Protein AF-A0A0W0SKF1-F1 (afdb_monomer_lite)

Organism: NCBI:txid29422

Secondary structure (DSSP, 8-state):
-----EE-SEEEEEE-GGG-EEEE-TT-PBP---SS-EEEEEEEEEEEHHHHS---EEEEESS-TTHHHHHHHHHHH-SEEEEEE-SSSEEEEEEEETTEE-SSPEEEEGGGTHHHHTT--B-TTSBB-TTTS-HHHHHHHHHHHHHHTT---BPPTT-EEEESSEEES--TTSEEEEEEETTT--EEEEEESSS--SSSHHHHHHHHHHHHTTSEEEEEEEE-TT-HHHHHHHHHHHHHHHHHHT-S-EEEEE-TT--SEEEEETTTEEEEEEEEEEESSHHHHHHHHHHHHHTT--S-EEEEESSS-TTEEPHHHHHHHHHHHHHHHHHHHT-SS-TTHHHHHHHHHTT--PPPP----THHHHTT-

Structure (mmCIF, N/CA/C/O backbone):
data_AF-A0A0W0SKF1-F1
#
_entry.id   AF-A0A0W0SKF1-F1
#
loop_
_atom_site.group_PDB
_atom_site.id
_atom_site.type_symbol
_atom_site.label_atom_id
_atom_site.label_alt_id
_atom_site.label_comp_id
_atom_site.label_asym_id
_atom_site.label_entity_id
_atom_site.label_seq_id
_atom_site.pdbx_PDB_ins_code
_atom_site.Cartn_x
_atom_site.Cartn_y
_atom_site.Cartn_z
_atom_site.occupancy
_atom_site.B_iso_or_equiv
_atom_site.auth_seq_id
_atom_site.auth_comp_id
_atom_site.auth_asym_id
_atom_site.auth_atom_id
_atom_site.pdbx_PDB_model_num
ATOM 1 N N . MET A 1 1 ? -7.490 -23.221 22.997 1.00 33.44 1 MET A N 1
ATOM 2 C CA . MET A 1 1 ? -6.948 -21.882 22.686 1.00 33.44 1 MET A CA 1
ATOM 3 C C . MET A 1 1 ? -6.274 -21.999 21.335 1.00 33.44 1 MET A C 1
ATOM 5 O O . MET A 1 1 ? -5.453 -22.903 21.223 1.00 33.44 1 MET A O 1
ATOM 9 N N . PRO A 1 2 ? -6.648 -21.215 20.311 1.00 40.78 2 PRO A N 1
ATOM 10 C CA . PRO A 1 2 ? -5.910 -21.238 19.055 1.00 40.78 2 PRO A CA 1
ATOM 11 C C . PRO A 1 2 ? -4.475 -20.778 19.335 1.00 40.78 2 PRO A C 1
ATOM 13 O O . PRO A 1 2 ? -4.247 -19.752 19.976 1.00 40.78 2 PRO A O 1
ATOM 16 N N . THR A 1 3 ? -3.513 -21.610 18.954 1.00 44.41 3 THR A N 1
ATOM 17 C CA . THR A 1 3 ? -2.081 -21.367 19.120 1.00 44.41 3 THR A CA 1
ATOM 18 C C . THR A 1 3 ? -1.663 -20.223 18.205 1.00 44.41 3 THR A C 1
ATOM 20 O O . THR A 1 3 ? -1.798 -20.325 16.988 1.00 44.41 3 THR A O 1
ATOM 23 N N . ILE A 1 4 ? -1.154 -19.134 18.784 1.00 58.28 4 ILE A N 1
ATOM 24 C CA . ILE A 1 4 ? -0.474 -18.082 18.025 1.00 58.28 4 ILE A CA 1
ATOM 25 C C . ILE A 1 4 ? 0.749 -18.736 17.383 1.00 58.28 4 ILE A C 1
ATOM 27 O O . ILE A 1 4 ? 1.636 -19.210 18.092 1.00 58.28 4 ILE A O 1
ATOM 31 N N . GLN A 1 5 ? 0.781 -18.804 16.054 1.00 68.94 5 GLN A N 1
ATOM 32 C CA . GLN A 1 5 ? 1.976 -19.242 15.345 1.00 68.94 5 GLN A CA 1
ATOM 33 C C . GLN A 1 5 ? 3.039 -18.154 15.497 1.00 68.94 5 GLN A C 1
ATOM 35 O O . GLN A 1 5 ? 2.843 -17.015 15.060 1.00 68.94 5 GLN A O 1
ATOM 40 N N . GLU A 1 6 ? 4.147 -18.501 16.148 1.00 76.75 6 GLU A N 1
ATOM 41 C CA . GLU A 1 6 ? 5.323 -17.641 16.190 1.00 76.75 6 GLU A CA 1
ATOM 42 C C . GLU A 1 6 ? 5.926 -17.559 14.787 1.00 76.75 6 GLU A C 1
ATOM 44 O O . GLU A 1 6 ? 6.161 -18.570 14.121 1.00 76.75 6 GLU A O 1
ATOM 49 N N . LEU A 1 7 ? 6.136 -16.331 14.328 1.00 83.88 7 LEU A N 1
ATOM 50 C CA . LEU A 1 7 ? 6.762 -16.019 13.052 1.00 83.88 7 LEU A CA 1
ATOM 51 C C . LEU A 1 7 ? 8.144 -15.412 13.313 1.00 83.88 7 LEU A C 1
ATOM 53 O O . LEU A 1 7 ? 8.387 -14.862 14.394 1.00 83.88 7 LEU A O 1
ATOM 57 N N . PRO A 1 8 ? 9.076 -15.501 12.350 1.00 88.12 8 PRO A N 1
ATOM 58 C CA . PRO A 1 8 ? 10.388 -14.898 12.522 1.00 88.12 8 PRO A CA 1
ATOM 59 C C . PRO A 1 8 ? 10.2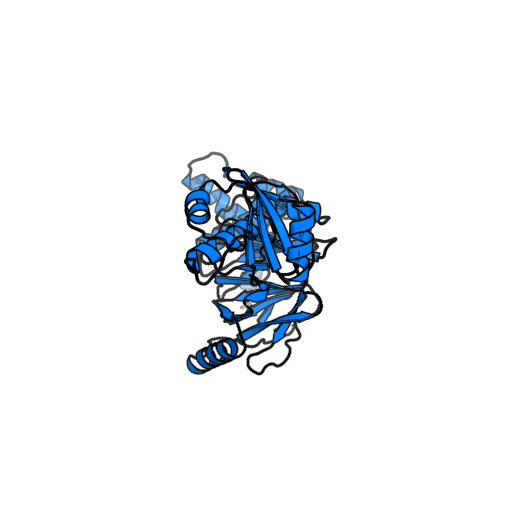73 -13.384 12.711 1.00 88.12 8 PRO A C 1
ATOM 61 O O . PRO A 1 8 ? 9.319 -12.738 12.273 1.00 88.12 8 PRO A O 1
ATOM 64 N N . SER A 1 9 ? 11.294 -12.806 13.333 1.00 89.69 9 SER A N 1
ATOM 65 C CA . SER A 1 9 ? 11.400 -11.360 13.524 1.00 89.69 9 SER A CA 1
ATOM 66 C C . SER A 1 9 ? 11.689 -10.592 12.220 1.00 89.69 9 SER A C 1
ATOM 68 O O . SER A 1 9 ? 11.454 -9.385 12.138 1.00 89.69 9 SER A O 1
ATOM 70 N N . LEU A 1 10 ? 12.164 -11.303 11.190 1.00 92.75 10 LEU A N 1
ATOM 71 C CA . LEU A 1 10 ? 12.438 -10.792 9.851 1.00 92.75 10 LEU A CA 1
ATOM 72 C C . LEU A 1 10 ? 11.787 -11.682 8.793 1.00 92.75 10 LEU A C 1
ATOM 74 O O . LEU A 1 10 ? 12.024 -12.891 8.766 1.00 92.75 10 LEU A O 1
ATOM 78 N N . ILE A 1 11 ? 11.035 -11.057 7.889 1.00 93.19 11 ILE A N 1
ATOM 79 C CA . ILE A 1 11 ? 10.497 -11.690 6.679 1.00 93.19 11 ILE A CA 1
ATOM 80 C C . ILE A 1 11 ? 11.143 -11.065 5.448 1.00 93.19 11 ILE A C 1
ATOM 82 O O . ILE A 1 11 ? 11.291 -9.847 5.371 1.00 93.19 11 ILE A O 1
ATOM 86 N N . VAL A 1 12 ? 11.487 -11.892 4.465 1.00 94.69 12 VAL A N 1
ATOM 87 C CA . VAL A 1 12 ? 11.918 -11.461 3.137 1.00 94.69 12 VAL A CA 1
ATOM 88 C C . VAL A 1 12 ? 10.835 -11.778 2.115 1.00 94.69 12 VAL A C 1
ATOM 90 O O . VAL A 1 12 ? 10.429 -12.929 1.977 1.00 94.69 12 VAL A O 1
ATOM 93 N N . LEU A 1 13 ? 10.407 -10.757 1.378 1.00 94.75 13 LEU A N 1
ATOM 94 C CA . LEU A 1 13 ? 9.472 -10.849 0.265 1.00 94.75 13 LEU A CA 1
ATOM 95 C C . LEU A 1 13 ? 10.238 -10.734 -1.054 1.00 94.75 13 LEU A C 1
ATOM 97 O O . LEU A 1 13 ? 10.977 -9.769 -1.262 1.00 94.75 13 LEU A O 1
ATOM 101 N N . SER A 1 14 ? 10.071 -11.711 -1.939 1.00 92.56 14 SER A N 1
ATOM 102 C CA . SER A 1 14 ? 10.718 -11.742 -3.260 1.00 92.56 14 SER A CA 1
ATOM 103 C C . SER A 1 14 ? 9.719 -12.106 -4.352 1.00 92.56 14 SER A C 1
ATOM 105 O O . SER A 1 14 ? 8.675 -12.697 -4.071 1.00 92.56 14 SER A O 1
ATOM 107 N N . GLY A 1 15 ? 10.017 -11.706 -5.586 1.00 88.00 15 GLY A N 1
ATOM 108 C CA . GLY A 1 15 ? 9.226 -12.091 -6.750 1.00 88.00 15 GLY A CA 1
ATOM 109 C C . GLY A 1 15 ? 9.338 -13.583 -7.041 1.00 88.00 15 GLY A C 1
ATOM 110 O O . GLY A 1 15 ? 10.392 -14.191 -6.863 1.00 88.00 15 GLY A O 1
ATOM 111 N N . ALA A 1 16 ? 8.237 -14.163 -7.497 1.00 83.88 16 ALA A N 1
ATOM 112 C CA . ALA A 1 16 ? 8.175 -15.503 -8.055 1.00 83.88 16 ALA A CA 1
ATOM 113 C C . ALA A 1 16 ? 7.464 -15.476 -9.413 1.00 83.88 16 ALA A C 1
ATOM 115 O O . ALA A 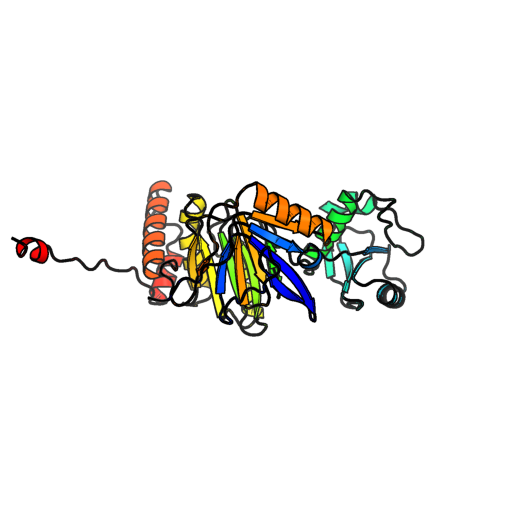1 16 ? 7.081 -14.417 -9.922 1.00 83.88 16 ALA A O 1
ATOM 116 N N . GLU A 1 17 ? 7.298 -16.653 -10.010 1.00 75.38 17 GLU A N 1
ATOM 117 C CA . GLU A 1 17 ? 6.563 -16.808 -11.262 1.00 75.38 17 GLU A CA 1
ATOM 118 C C . GLU A 1 17 ? 5.117 -16.288 -11.130 1.00 75.38 17 GLU A C 1
ATOM 120 O O . GLU A 1 17 ? 4.531 -16.246 -10.043 1.00 75.38 17 GLU A O 1
ATOM 125 N N . GLU A 1 18 ? 4.552 -15.826 -12.250 1.00 72.06 18 GLU A N 1
ATOM 126 C CA . GLU A 1 18 ? 3.158 -15.355 -12.345 1.00 72.06 18 GLU A CA 1
ATOM 127 C C . GLU A 1 18 ? 2.791 -14.190 -11.393 1.00 72.06 18 GLU A C 1
ATOM 129 O O . GLU A 1 18 ? 1.636 -14.009 -10.977 1.00 72.06 18 GLU A O 1
ATOM 134 N N . GLY A 1 19 ? 3.784 -13.376 -11.019 1.00 73.62 19 GLY A N 1
ATOM 135 C CA . GLY A 1 19 ? 3.588 -12.199 -10.169 1.00 73.62 19 GLY A CA 1
ATOM 136 C C . GLY A 1 19 ? 3.162 -12.540 -8.738 1.00 73.62 19 GLY A C 1
ATOM 137 O O . GLY A 1 19 ? 2.540 -11.713 -8.060 1.00 73.62 19 GLY A O 1
ATOM 138 N N . GLN A 1 20 ? 3.434 -13.769 -8.287 1.00 85.94 20 GLN A N 1
ATOM 139 C CA . GLN A 1 20 ? 3.318 -14.135 -6.880 1.00 85.94 20 GLN A CA 1
ATOM 140 C C . GLN A 1 20 ? 4.505 -13.592 -6.080 1.00 85.94 20 GLN A C 1
ATOM 142 O O . GLN A 1 20 ? 5.605 -13.399 -6.598 1.00 85.94 20 GLN A O 1
ATOM 147 N N . VAL A 1 21 ? 4.270 -13.350 -4.796 1.00 90.19 21 VAL A N 1
ATOM 148 C CA . VAL A 1 21 ? 5.292 -12.969 -3.825 1.00 90.19 21 VAL A CA 1
ATOM 149 C C . VAL A 1 21 ? 5.571 -14.160 -2.925 1.00 90.19 21 VAL A C 1
ATOM 151 O O . VAL A 1 21 ? 4.680 -14.648 -2.230 1.00 90.19 21 VAL A O 1
ATOM 154 N N . ILE A 1 22 ? 6.816 -14.611 -2.900 1.00 91.00 22 ILE A N 1
ATOM 155 C CA . ILE A 1 22 ? 7.277 -15.623 -1.949 1.00 91.00 22 ILE A CA 1
ATOM 156 C C . ILE A 1 22 ? 7.747 -14.949 -0.663 1.00 91.00 22 ILE A C 1
ATOM 158 O O . ILE A 1 22 ? 8.316 -13.858 -0.690 1.00 91.00 22 ILE A O 1
ATOM 162 N N . SER A 1 23 ? 7.480 -15.603 0.465 1.00 90.81 23 SER A N 1
ATOM 163 C CA . SER A 1 23 ? 7.790 -15.115 1.809 1.00 90.81 23 SER A CA 1
ATOM 164 C C . SER A 1 23 ? 8.713 -16.102 2.503 1.00 90.81 23 SER A C 1
ATOM 166 O O . SER A 1 23 ? 8.320 -17.247 2.735 1.00 90.81 23 SER A O 1
ATOM 168 N N . HIS A 1 24 ? 9.934 -15.677 2.816 1.00 91.19 24 HIS A N 1
ATOM 169 C CA . HIS A 1 24 ? 10.945 -16.501 3.475 1.00 91.19 24 HIS A CA 1
ATOM 170 C C . HIS A 1 24 ? 11.433 -15.855 4.775 1.00 91.19 24 HIS A C 1
ATOM 172 O O . HIS A 1 24 ? 11.341 -14.640 4.951 1.00 91.19 24 HIS A O 1
ATOM 178 N N . ASP A 1 25 ? 11.994 -16.658 5.673 1.00 88.38 25 ASP A N 1
ATOM 179 C CA . ASP A 1 25 ? 12.773 -16.145 6.799 1.00 88.38 25 ASP A CA 1
ATOM 180 C C . ASP A 1 25 ? 14.198 -15.726 6.375 1.00 88.38 25 ASP A C 1
ATOM 182 O O . ASP A 1 25 ? 14.586 -15.773 5.201 1.00 88.38 25 ASP A O 1
ATOM 186 N N . LYS A 1 26 ? 15.002 -15.313 7.360 1.00 83.06 26 LYS A N 1
ATOM 187 C CA . LYS A 1 26 ? 16.410 -14.924 7.177 1.00 83.06 26 LYS A CA 1
ATOM 188 C C . LYS A 1 26 ? 17.311 -16.048 6.637 1.00 83.06 26 LYS A C 1
ATOM 190 O O . LYS A 1 26 ? 18.328 -15.745 6.021 1.00 83.06 26 LYS A O 1
ATOM 195 N N . ASP A 1 27 ? 16.940 -17.310 6.855 1.00 84.56 27 ASP A N 1
ATOM 196 C CA . ASP A 1 27 ? 17.677 -18.508 6.437 1.00 84.56 27 ASP A 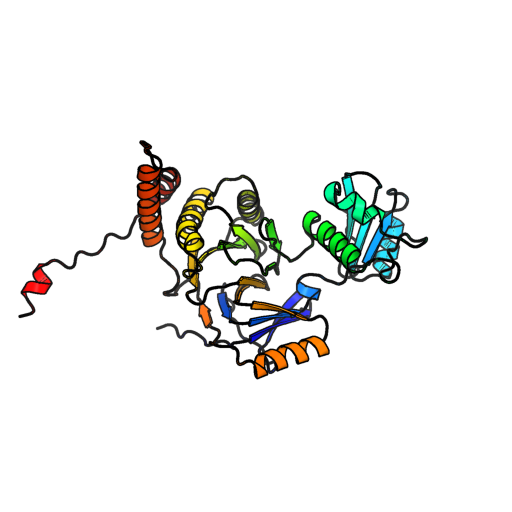CA 1
ATOM 197 C C . ASP A 1 27 ? 17.124 -19.069 5.111 1.00 84.56 27 ASP A C 1
ATOM 199 O O . ASP A 1 27 ? 17.450 -20.187 4.708 1.00 84.56 27 ASP A O 1
ATOM 203 N N . ASN A 1 28 ? 16.288 -18.282 4.420 1.00 85.19 28 ASN A N 1
ATOM 204 C CA . ASN A 1 28 ? 15.618 -18.628 3.171 1.00 85.19 28 ASN A CA 1
ATOM 205 C C . ASN A 1 28 ? 14.643 -19.815 3.291 1.00 85.19 28 ASN A C 1
ATOM 207 O O . ASN A 1 28 ? 14.347 -20.478 2.295 1.00 85.19 28 ASN A O 1
ATOM 211 N N . LYS A 1 29 ? 14.125 -20.089 4.495 1.00 88.19 29 LYS A N 1
ATOM 212 C CA . LYS A 1 29 ? 13.080 -21.096 4.697 1.00 88.19 29 LYS A CA 1
ATOM 213 C C . LYS A 1 29 ? 11.715 -20.500 4.348 1.00 88.19 29 LYS A C 1
ATOM 215 O O . LYS A 1 29 ? 11.401 -19.407 4.828 1.00 88.19 29 LYS A O 1
ATOM 220 N N . PRO A 1 30 ? 10.885 -21.198 3.554 1.00 86.00 30 PRO A N 1
ATOM 221 C CA . PRO A 1 30 ? 9.541 -20.741 3.240 1.00 86.00 30 PRO A CA 1
ATOM 222 C C . PRO A 1 30 ? 8.670 -20.565 4.479 1.00 86.00 30 PRO A C 1
ATOM 224 O O . PRO A 1 30 ? 8.597 -21.446 5.337 1.00 86.00 30 PRO A O 1
ATOM 227 N N . LEU A 1 31 ? 7.966 -19.439 4.544 1.00 80.31 31 LEU A N 1
ATOM 228 C CA . LEU A 1 31 ? 6.987 -19.175 5.584 1.00 80.31 31 LEU A CA 1
ATOM 229 C C . LEU A 1 31 ? 5.614 -19.645 5.122 1.00 80.31 31 LEU A C 1
ATOM 231 O O . LEU A 1 31 ? 5.055 -19.145 4.149 1.00 80.31 31 LEU A O 1
ATOM 235 N N . SER A 1 32 ? 5.055 -20.605 5.856 1.00 66.88 32 SER A N 1
ATOM 236 C CA . SER A 1 32 ? 3.663 -21.014 5.683 1.00 66.88 32 SER A CA 1
ATOM 237 C C . SER A 1 32 ? 2.767 -20.024 6.417 1.00 66.88 32 SER A C 1
ATOM 239 O O . SER A 1 32 ? 2.505 -20.185 7.607 1.00 66.88 32 SER A O 1
ATOM 241 N N . VAL A 1 33 ? 2.327 -18.982 5.712 1.00 64.31 33 VAL A N 1
ATOM 242 C CA . VAL A 1 33 ? 1.211 -18.146 6.162 1.00 64.31 33 VAL A CA 1
ATOM 243 C C . VAL A 1 33 ? -0.067 -18.846 5.705 1.00 64.31 33 VAL A C 1
ATOM 245 O O . VAL A 1 33 ? -0.213 -19.162 4.525 1.00 64.31 33 VAL A O 1
ATOM 248 N N . THR A 1 34 ? -0.951 -19.186 6.640 1.00 55.28 34 THR A N 1
ATOM 249 C CA . THR A 1 34 ? -2.150 -19.989 6.353 1.00 55.28 34 THR A CA 1
ATOM 250 C C . THR A 1 34 ? -3.040 -19.353 5.280 1.00 55.28 34 THR A C 1
ATOM 252 O O . THR A 1 34 ? -3.141 -18.136 5.185 1.00 55.28 34 THR A O 1
ATOM 255 N N . GLN A 1 35 ? -3.727 -20.191 4.499 1.00 54.62 35 GLN A N 1
ATOM 256 C CA . GLN A 1 35 ? -4.463 -19.815 3.279 1.00 54.62 35 GLN A CA 1
ATOM 257 C C . GLN A 1 35 ? -5.727 -18.951 3.492 1.00 54.62 35 GLN A C 1
ATOM 259 O O . GLN A 1 35 ? -6.310 -18.474 2.520 1.00 54.62 35 GLN A O 1
ATOM 264 N N . ALA A 1 36 ? -6.173 -18.725 4.731 1.00 58.81 36 ALA A N 1
ATOM 265 C CA . ALA A 1 36 ? -7.240 -17.764 5.014 1.00 58.81 36 ALA A CA 1
ATOM 266 C C . ALA A 1 36 ? -6.676 -16.336 5.064 1.00 58.81 36 ALA A C 1
ATOM 268 O O . ALA A 1 36 ? -5.484 -16.155 5.296 1.00 58.81 36 ALA A O 1
ATOM 269 N N . ALA A 1 37 ? -7.525 -15.320 4.874 1.00 65.19 37 ALA A N 1
ATOM 270 C CA . ALA A 1 37 ? -7.124 -13.924 5.030 1.00 65.19 37 ALA A CA 1
ATOM 271 C C . ALA A 1 37 ? -6.428 -13.718 6.383 1.00 65.19 37 ALA A C 1
ATOM 273 O O . ALA A 1 37 ? -7.062 -13.766 7.436 1.00 65.19 37 ALA A O 1
ATOM 274 N N . THR A 1 38 ? -5.112 -13.545 6.338 1.00 79.56 38 THR A N 1
ATOM 275 C CA . THR A 1 38 ? -4.265 -13.573 7.523 1.00 79.56 38 THR A CA 1
ATOM 276 C C . THR A 1 38 ? -3.613 -12.216 7.677 1.00 79.56 38 THR A C 1
ATOM 278 O O . THR A 1 38 ? -3.015 -11.698 6.730 1.00 79.56 38 THR A O 1
ATOM 281 N N . VAL A 1 39 ? -3.702 -11.652 8.880 1.00 88.88 39 VAL A N 1
ATOM 282 C CA . VAL A 1 39 ? -2.924 -10.470 9.235 1.00 88.88 39 VAL A CA 1
ATOM 283 C C . VAL A 1 39 ? -1.738 -10.924 10.071 1.00 88.88 39 VAL A C 1
ATOM 285 O O . VAL A 1 39 ? -1.880 -11.696 11.010 1.00 88.88 39 VAL A O 1
ATOM 288 N N . VAL A 1 40 ? -0.549 -10.473 9.720 1.00 89.50 40 VAL A N 1
ATOM 289 C CA . VAL A 1 40 ? 0.709 -10.813 10.372 1.00 89.50 40 VAL A CA 1
ATOM 290 C C . VAL A 1 40 ? 1.329 -9.533 10.897 1.00 89.50 40 VAL A C 1
ATOM 292 O O . VAL A 1 40 ? 1.293 -8.506 10.226 1.00 89.50 40 VAL A O 1
ATOM 295 N N . PHE A 1 41 ? 1.935 -9.603 12.076 1.00 90.94 41 PHE A N 1
ATOM 296 C CA . PHE A 1 41 ? 2.890 -8.604 12.527 1.00 90.94 41 PHE A CA 1
ATOM 297 C C . PHE A 1 41 ? 4.293 -9.202 12.522 1.00 90.94 41 PHE A C 1
ATOM 299 O O . PHE A 1 41 ? 4.487 -10.293 13.059 1.00 90.94 41 PHE A O 1
ATOM 306 N N . VAL A 1 42 ? 5.265 -8.478 11.968 1.00 92.44 42 VAL A N 1
ATOM 307 C CA . VAL A 1 42 ? 6.696 -8.772 12.122 1.00 92.44 42 VAL A CA 1
ATOM 308 C C . VAL A 1 42 ? 7.484 -7.487 12.354 1.00 92.44 42 VAL A C 1
ATOM 310 O O . VAL A 1 42 ? 7.159 -6.474 11.748 1.00 92.44 42 VAL A O 1
ATOM 313 N N . PRO A 1 43 ? 8.544 -7.485 13.170 1.00 92.56 43 PRO A N 1
ATOM 314 C CA . PRO A 1 43 ? 9.362 -6.289 13.353 1.00 92.56 43 PRO A CA 1
ATOM 315 C C . PRO A 1 43 ? 9.926 -5.728 12.037 1.00 92.56 43 PRO A C 1
ATOM 317 O O . PRO A 1 43 ? 9.788 -4.534 11.759 1.00 92.56 43 PRO A O 1
ATOM 320 N N . VAL A 1 44 ? 10.523 -6.584 11.198 1.00 94.31 44 VAL A N 1
ATOM 321 C CA . VAL A 1 44 ? 11.181 -6.166 9.953 1.00 94.31 44 VAL A CA 1
ATOM 322 C C . VAL A 1 44 ? 10.661 -6.961 8.763 1.00 94.31 44 VAL A C 1
ATOM 324 O O . VAL A 1 44 ? 10.616 -8.191 8.783 1.00 94.31 44 VAL A O 1
ATOM 327 N N . VAL A 1 45 ? 10.348 -6.252 7.682 1.00 94.88 45 VAL A N 1
ATOM 328 C CA . VAL A 1 45 ? 10.125 -6.852 6.367 1.00 94.88 45 VAL A CA 1
ATOM 329 C C . VAL A 1 45 ? 11.122 -6.292 5.356 1.00 94.88 45 VAL A C 1
ATOM 331 O O . VAL A 1 45 ? 11.263 -5.080 5.190 1.00 94.88 45 VAL A O 1
ATOM 334 N N . LEU A 1 46 ? 11.841 -7.182 4.681 1.00 95.69 46 LEU A N 1
ATOM 335 C CA . LEU A 1 46 ? 12.673 -6.848 3.534 1.00 95.69 46 LEU A CA 1
ATOM 336 C C . LEU A 1 46 ? 11.881 -7.152 2.269 1.00 95.69 46 LEU A C 1
ATOM 338 O O . LEU A 1 46 ? 11.362 -8.254 2.122 1.00 95.69 46 LEU A O 1
ATOM 342 N N . VAL A 1 47 ? 11.793 -6.200 1.351 1.00 95.12 47 VAL A N 1
ATOM 343 C CA . VAL A 1 47 ? 11.001 -6.340 0.127 1.00 95.12 47 VAL A CA 1
ATOM 344 C C . VAL A 1 47 ? 11.893 -6.138 -1.082 1.00 95.12 47 VAL A C 1
ATOM 346 O O . VAL A 1 47 ? 12.597 -5.133 -1.194 1.00 95.12 47 VAL A O 1
ATOM 349 N N . GLU A 1 48 ? 11.859 -7.084 -2.009 1.00 93.69 48 GLU A N 1
ATOM 350 C CA . GLU A 1 48 ? 12.549 -6.926 -3.279 1.00 93.69 48 GLU A CA 1
ATOM 351 C C . GLU A 1 48 ? 11.972 -5.728 -4.040 1.00 93.69 48 GLU A C 1
ATOM 353 O O . GLU A 1 48 ? 10.758 -5.599 -4.216 1.00 93.69 48 GLU A O 1
ATOM 358 N N . ARG A 1 49 ? 12.841 -4.812 -4.474 1.00 88.69 49 ARG A N 1
ATOM 359 C CA . ARG A 1 49 ? 12.434 -3.506 -4.999 1.00 88.69 49 ARG A CA 1
ATOM 360 C C . ARG A 1 49 ? 11.509 -3.630 -6.205 1.00 88.69 49 ARG A C 1
ATOM 362 O O . ARG A 1 49 ? 10.575 -2.835 -6.303 1.00 88.69 49 ARG A O 1
ATOM 369 N N . CYS A 1 50 ? 11.726 -4.635 -7.054 1.00 85.44 50 CYS A N 1
ATOM 370 C CA . CYS A 1 50 ? 10.926 -4.888 -8.249 1.00 85.44 50 CYS A CA 1
ATOM 371 C C . CYS A 1 50 ? 9.443 -5.173 -7.939 1.00 85.44 50 CYS A C 1
ATOM 373 O O . CYS A 1 50 ? 8.589 -4.864 -8.764 1.00 85.44 50 CYS A O 1
ATOM 375 N N . LEU A 1 51 ? 9.112 -5.666 -6.737 1.00 88.31 51 LEU A N 1
ATOM 376 C CA . LEU A 1 51 ? 7.726 -5.903 -6.312 1.00 88.31 51 LEU A CA 1
ATOM 377 C C . LEU A 1 51 ? 6.938 -4.603 -6.122 1.00 88.31 51 LEU A C 1
ATOM 379 O O . LEU A 1 51 ? 5.734 -4.549 -6.379 1.00 88.31 51 LEU A O 1
ATOM 383 N N . VAL A 1 52 ? 7.617 -3.551 -5.662 1.00 84.75 52 VAL A N 1
ATOM 384 C CA . VAL A 1 52 ? 7.025 -2.221 -5.459 1.00 84.75 52 VAL A CA 1
ATOM 385 C C . VAL A 1 52 ? 7.137 -1.403 -6.739 1.00 84.75 52 VAL A C 1
ATOM 387 O O . VAL A 1 52 ? 6.161 -0.843 -7.251 1.00 84.75 52 VAL A O 1
ATOM 390 N N . THR A 1 53 ? 8.355 -1.373 -7.272 1.00 79.25 53 THR A N 1
ATOM 391 C CA . THR A 1 53 ? 8.744 -0.579 -8.422 1.00 79.25 53 THR A CA 1
ATOM 392 C C . THR A 1 53 ? 9.648 -1.417 -9.313 1.00 79.25 53 THR A C 1
ATOM 394 O O . THR A 1 53 ? 10.852 -1.447 -9.057 1.00 79.25 53 THR A O 1
ATOM 397 N N . PRO A 1 54 ? 9.093 -2.078 -10.349 1.00 79.50 54 PRO A N 1
ATOM 398 C CA . PRO A 1 54 ? 9.895 -2.649 -11.418 1.00 79.50 54 PRO A CA 1
ATOM 399 C C . PRO A 1 54 ? 10.816 -1.583 -12.007 1.00 79.50 54 PRO A C 1
ATOM 401 O O . PRO A 1 54 ? 10.491 -0.389 -11.989 1.00 79.50 54 PRO A O 1
ATOM 404 N N . ASP A 1 55 ? 11.955 -2.010 -12.536 1.00 83.00 55 ASP A N 1
ATOM 405 C CA . ASP A 1 55 ? 12.847 -1.111 -13.252 1.00 83.00 55 ASP A CA 1
ATOM 406 C C . ASP A 1 55 ? 12.207 -0.778 -14.598 1.00 83.00 55 ASP A C 1
ATOM 408 O O . ASP A 1 55 ? 12.086 -1.623 -15.482 1.00 83.00 55 ASP A O 1
ATOM 412 N N . TYR A 1 56 ? 11.725 0.456 -14.700 1.00 90.12 56 TYR A N 1
ATOM 413 C CA . TYR A 1 56 ? 11.073 0.984 -15.885 1.00 90.12 56 TYR A CA 1
ATOM 414 C C . TYR A 1 56 ? 12.043 1.854 -16.672 1.00 90.12 56 TYR A C 1
ATOM 416 O O . TYR A 1 56 ? 12.747 2.691 -16.105 1.00 90.12 56 TYR A O 1
ATOM 424 N N . VAL A 1 57 ? 12.009 1.715 -17.991 1.00 94.38 57 VAL A N 1
ATOM 425 C CA . VAL A 1 57 ? 12.623 2.671 -18.914 1.00 94.38 57 VAL A CA 1
ATOM 426 C C . VAL A 1 57 ? 11.600 3.748 -19.272 1.00 94.38 57 VAL A C 1
ATOM 428 O O . VAL A 1 57 ? 10.411 3.463 -19.391 1.00 94.38 57 VAL A O 1
ATOM 431 N N . LEU A 1 58 ? 12.033 4.998 -19.439 1.00 96.00 58 LEU A N 1
ATOM 432 C CA . LEU A 1 58 ? 11.163 6.089 -19.876 1.00 96.00 58 LEU A CA 1
ATOM 433 C C . LEU A 1 58 ? 11.440 6.431 -21.341 1.00 96.00 58 LEU A C 1
ATOM 435 O O . LEU A 1 58 ? 12.580 6.702 -21.711 1.00 96.00 58 LEU A O 1
ATOM 439 N N . TYR A 1 59 ? 10.384 6.478 -22.145 1.00 97.12 59 TYR A N 1
ATOM 440 C CA . TYR A 1 59 ? 10.382 7.036 -23.492 1.00 97.12 59 TYR A CA 1
ATOM 441 C C . TYR A 1 59 ? 9.524 8.295 -23.515 1.00 97.12 59 TYR A C 1
ATOM 443 O O . TYR A 1 59 ? 8.483 8.368 -22.860 1.00 97.12 59 TYR A O 1
ATOM 451 N N . MET A 1 60 ? 9.956 9.296 -24.274 1.00 95.88 60 MET A N 1
ATOM 452 C CA . MET A 1 60 ? 9.283 10.584 -24.380 1.00 95.88 60 MET A CA 1
ATOM 453 C C . MET A 1 60 ? 9.126 10.991 -25.840 1.00 95.88 60 MET A C 1
ATOM 455 O O . MET A 1 60 ? 10.114 11.253 -26.522 1.00 95.88 60 MET A O 1
ATOM 459 N N . PHE A 1 61 ? 7.883 11.153 -26.286 1.00 95.31 61 PHE A N 1
ATOM 460 C CA . PHE A 1 61 ? 7.552 11.615 -27.633 1.00 95.31 61 PHE A CA 1
ATOM 461 C C . PHE A 1 61 ? 6.734 12.902 -27.582 1.00 95.31 61 PHE A C 1
ATOM 463 O O . PHE A 1 61 ? 5.870 13.072 -26.723 1.00 95.31 61 PHE A O 1
ATOM 470 N N . ASP A 1 62 ? 6.979 13.818 -28.516 1.00 92.31 62 ASP A N 1
ATOM 471 C CA . ASP A 1 62 ? 6.279 15.109 -28.525 1.00 92.31 62 ASP A CA 1
ATOM 472 C C . ASP A 1 62 ? 4.837 14.994 -29.030 1.00 92.31 62 ASP A C 1
ATOM 474 O O . ASP A 1 62 ? 3.982 15.789 -28.644 1.00 92.31 62 ASP A O 1
ATOM 478 N N . ASN A 1 63 ? 4.559 13.991 -29.864 1.00 91.94 63 ASN A N 1
ATOM 479 C CA . ASN A 1 63 ? 3.251 13.711 -30.444 1.00 91.94 63 ASN A CA 1
ATOM 480 C C . ASN A 1 63 ? 3.011 12.190 -30.553 1.00 91.94 63 ASN A C 1
ATOM 482 O O . ASN A 1 63 ? 3.902 11.378 -30.293 1.00 91.94 63 ASN A O 1
ATOM 486 N N . ASN A 1 64 ? 1.791 11.803 -30.926 1.00 90.25 64 ASN A N 1
ATOM 487 C CA . ASN A 1 64 ? 1.366 10.406 -31.051 1.00 90.25 64 ASN A CA 1
ATOM 488 C C . ASN A 1 64 ? 1.606 9.805 -32.452 1.00 90.25 64 ASN A C 1
ATOM 490 O O . ASN A 1 64 ? 1.034 8.763 -32.776 1.00 90.25 64 ASN A O 1
ATOM 494 N N . GLU A 1 65 ? 2.442 10.434 -33.279 1.00 92.50 65 GLU A N 1
ATOM 495 C CA . GLU A 1 65 ? 2.746 9.950 -34.623 1.00 92.50 65 GLU A CA 1
ATOM 496 C C . GLU A 1 65 ? 3.451 8.589 -34.558 1.00 92.50 65 GLU A C 1
ATOM 498 O O . GLU A 1 65 ? 4.418 8.405 -33.805 1.00 92.50 65 GLU A O 1
ATOM 503 N N . ASN A 1 66 ? 2.936 7.627 -35.330 1.00 92.12 66 ASN A N 1
ATOM 504 C CA . ASN A 1 66 ? 3.404 6.238 -35.399 1.00 92.12 66 ASN A CA 1
ATOM 505 C C . ASN A 1 66 ? 3.504 5.545 -34.029 1.00 92.12 66 ASN A C 1
ATOM 507 O O . ASN A 1 66 ? 4.305 4.632 -33.838 1.00 92.12 66 ASN A O 1
ATOM 511 N N . ILE A 1 67 ? 2.675 5.948 -33.054 1.00 93.25 67 ILE A N 1
ATOM 512 C CA . ILE A 1 67 ? 2.760 5.417 -31.686 1.00 93.25 67 ILE A CA 1
ATOM 513 C C . ILE A 1 67 ? 2.574 3.898 -31.626 1.00 93.25 67 ILE A C 1
ATOM 515 O O . ILE A 1 67 ? 3.218 3.240 -30.821 1.00 93.25 67 ILE A O 1
ATOM 519 N N . LYS A 1 68 ? 1.746 3.320 -32.505 1.00 92.38 68 LYS A N 1
ATOM 520 C CA . LYS A 1 68 ? 1.552 1.863 -32.570 1.00 92.38 68 LYS A CA 1
ATOM 521 C C . LYS A 1 68 ? 2.834 1.128 -32.964 1.00 92.38 68 LYS A C 1
ATOM 523 O O . LYS A 1 68 ? 3.141 0.102 -32.371 1.00 92.38 68 LYS A O 1
ATOM 528 N N . GLU A 1 69 ? 3.571 1.661 -33.934 1.00 94.00 69 GLU A N 1
ATOM 529 C CA . GLU A 1 69 ? 4.842 1.090 -34.394 1.00 94.00 69 GLU A CA 1
ATOM 530 C C . GLU A 1 69 ? 5.911 1.244 -33.309 1.00 94.00 69 GLU A C 1
ATOM 532 O O . GLU A 1 69 ? 6.526 0.257 -32.918 1.00 94.00 69 GLU A O 1
ATOM 537 N N . LYS A 1 70 ? 6.023 2.443 -32.722 1.00 94.69 70 LYS A N 1
ATOM 538 C CA . LYS A 1 70 ? 6.933 2.722 -31.599 1.00 94.69 70 LYS A CA 1
ATOM 539 C C . LYS A 1 70 ? 6.677 1.805 -30.403 1.00 94.69 70 LYS A C 1
ATOM 541 O O . LYS A 1 70 ? 7.618 1.271 -29.831 1.00 94.69 70 LYS A O 1
ATOM 546 N N . LEU A 1 71 ? 5.414 1.590 -30.024 1.00 94.19 71 LEU A N 1
ATOM 547 C CA . LEU A 1 71 ? 5.061 0.668 -28.939 1.00 94.19 71 LEU A CA 1
ATOM 548 C C . LEU A 1 71 ? 5.475 -0.769 -29.266 1.00 94.19 71 LEU A C 1
ATOM 550 O O . LEU A 1 71 ? 6.073 -1.418 -28.415 1.00 94.19 71 LEU A O 1
ATOM 554 N N . ALA A 1 72 ? 5.218 -1.238 -30.490 1.00 93.62 72 ALA A N 1
ATOM 555 C CA . ALA A 1 72 ? 5.602 -2.581 -30.922 1.00 93.62 72 ALA A CA 1
ATOM 556 C C . ALA A 1 72 ? 7.129 -2.779 -30.990 1.00 93.62 72 ALA A C 1
ATOM 558 O O . ALA A 1 72 ? 7.613 -3.898 -30.830 1.00 93.62 72 ALA A O 1
ATOM 559 N N . GLU A 1 73 ? 7.900 -1.723 -31.252 1.00 94.56 73 GLU A N 1
ATOM 560 C CA . GLU A 1 73 ? 9.364 -1.756 -31.176 1.00 94.56 73 GLU A CA 1
ATOM 561 C C . GLU A 1 73 ? 9.855 -1.801 -29.728 1.00 94.56 73 GLU A C 1
ATOM 563 O O . GLU A 1 73 ? 10.651 -2.674 -29.387 1.00 94.56 73 GLU A O 1
ATOM 568 N N . ILE A 1 74 ? 9.331 -0.924 -28.867 1.00 95.56 74 ILE A N 1
ATOM 569 C CA . ILE A 1 74 ? 9.696 -0.867 -27.444 1.00 95.56 74 ILE A CA 1
ATOM 570 C C . ILE A 1 74 ? 9.350 -2.186 -26.740 1.00 95.56 74 ILE A C 1
ATOM 572 O O . ILE A 1 74 ? 10.155 -2.691 -25.962 1.00 95.56 74 ILE A O 1
ATOM 576 N N . GLU A 1 75 ? 8.198 -2.782 -27.051 1.00 94.44 75 GLU A N 1
ATOM 577 C CA . GLU A 1 75 ? 7.757 -4.080 -26.522 1.00 94.44 75 GLU A CA 1
ATOM 578 C C . GLU A 1 75 ? 8.755 -5.214 -26.814 1.00 94.44 75 GLU A C 1
ATOM 580 O O . GLU A 1 75 ? 8.927 -6.114 -25.995 1.00 94.44 75 GLU A O 1
ATOM 585 N N . LYS A 1 76 ? 9.463 -5.163 -27.951 1.00 93.44 76 LYS A N 1
ATOM 586 C CA . LYS A 1 76 ? 10.473 -6.174 -28.315 1.00 93.44 76 LYS A CA 1
ATOM 587 C C . LYS A 1 76 ? 11.777 -6.024 -27.535 1.00 93.44 76 LYS A C 1
ATOM 589 O O . LYS A 1 76 ? 12.515 -7.000 -27.414 1.00 93.44 76 LYS A O 1
ATOM 594 N N . SER A 1 77 ? 12.093 -4.817 -27.068 1.00 93.00 77 SER A N 1
ATOM 595 C CA . SER A 1 77 ? 13.371 -4.509 -26.418 1.00 93.00 77 SER A CA 1
ATOM 596 C C . SER A 1 77 ? 13.281 -4.367 -24.903 1.00 93.00 77 SER A C 1
ATOM 598 O O . SER A 1 77 ? 14.290 -4.554 -24.228 1.00 93.00 77 SER A O 1
ATOM 600 N N . GLU A 1 78 ? 12.110 -4.033 -24.361 1.00 94.25 78 GLU A N 1
ATOM 601 C CA . GLU A 1 78 ? 11.951 -3.657 -22.958 1.00 94.25 78 GLU A CA 1
ATOM 602 C C . GLU A 1 78 ? 10.982 -4.574 -22.215 1.00 94.25 78 GLU A C 1
ATOM 604 O O . GLU A 1 78 ? 9.876 -4.853 -22.672 1.00 94.25 78 GLU A O 1
ATOM 609 N N . GLN A 1 79 ? 11.373 -4.988 -21.007 1.00 90.75 79 GLN A N 1
ATOM 610 C CA . GLN A 1 79 ? 10.466 -5.708 -20.111 1.00 90.75 79 GLN A CA 1
ATOM 611 C C . GLN A 1 79 ? 9.433 -4.771 -19.488 1.00 90.75 79 GLN A C 1
ATOM 613 O O . GLN A 1 79 ? 8.259 -5.124 -19.423 1.00 90.75 79 GLN A O 1
ATOM 618 N N . ASN A 1 80 ? 9.854 -3.581 -19.047 1.00 92.12 80 ASN A N 1
ATOM 619 C CA . ASN A 1 80 ? 8.962 -2.573 -18.483 1.00 92.12 80 ASN A CA 1
ATOM 620 C C . ASN A 1 80 ? 9.334 -1.178 -19.001 1.00 92.12 80 ASN A C 1
ATOM 622 O O . ASN A 1 80 ? 10.473 -0.734 -18.838 1.00 92.12 80 ASN A O 1
ATOM 626 N N . ALA A 1 81 ? 8.378 -0.467 -19.597 1.00 94.75 81 ALA A N 1
ATOM 627 C CA . ALA A 1 81 ? 8.589 0.885 -20.108 1.00 94.75 81 ALA A CA 1
ATOM 628 C C . ALA A 1 81 ? 7.378 1.796 -19.873 1.00 94.75 81 ALA A C 1
ATOM 630 O O . ALA A 1 81 ? 6.230 1.366 -19.934 1.00 94.75 81 ALA A O 1
ATOM 631 N N . VAL A 1 82 ? 7.648 3.072 -19.599 1.00 95.19 82 VAL A N 1
ATOM 632 C CA . VAL A 1 82 ? 6.662 4.154 -19.575 1.00 95.19 82 VAL A CA 1
ATOM 633 C C . VAL A 1 82 ? 6.885 4.981 -20.828 1.00 95.19 82 VAL A C 1
ATOM 635 O O . VAL A 1 82 ? 7.995 5.452 -21.064 1.00 95.19 82 VAL A O 1
ATOM 638 N N . ILE A 1 83 ? 5.844 5.180 -21.626 1.00 96.56 83 ILE A N 1
ATOM 639 C CA . ILE A 1 83 ? 5.907 5.978 -22.845 1.00 96.56 83 ILE A CA 1
ATOM 640 C C . ILE A 1 83 ? 5.038 7.210 -22.639 1.00 96.56 83 ILE A C 1
ATOM 642 O O . ILE A 1 83 ? 3.811 7.131 -22.664 1.00 96.56 83 ILE A O 1
ATOM 646 N N . LEU A 1 84 ? 5.681 8.353 -22.420 1.00 95.69 84 LEU A N 1
ATOM 647 C CA . LEU A 1 84 ? 5.029 9.641 -22.223 1.00 95.69 84 LEU A CA 1
ATOM 648 C C . LEU A 1 84 ? 4.918 10.379 -23.559 1.00 95.69 84 LEU A C 1
ATOM 650 O O . LEU A 1 84 ? 5.925 10.671 -24.203 1.00 95.69 84 LEU A O 1
ATOM 654 N N . VAL A 1 85 ? 3.697 10.725 -23.951 1.00 95.38 85 VAL A N 1
ATOM 655 C CA . VAL A 1 85 ? 3.390 11.373 -25.226 1.00 95.38 85 VAL A CA 1
ATOM 656 C C . VAL A 1 85 ? 2.745 12.736 -25.001 1.00 95.38 85 VAL A C 1
ATOM 658 O O . VAL A 1 85 ? 1.763 12.862 -24.265 1.00 95.38 85 VAL A O 1
ATOM 661 N N . GLY A 1 86 ? 3.274 13.751 -25.680 1.00 92.56 86 GLY A N 1
ATOM 662 C CA . GLY A 1 86 ? 2.786 15.126 -25.633 1.00 92.56 86 GLY A CA 1
ATOM 663 C C . GLY A 1 86 ? 3.737 16.069 -24.902 1.00 92.56 86 GLY A C 1
ATOM 664 O O . GLY A 1 86 ? 4.573 15.658 -24.097 1.00 92.56 86 GLY A O 1
ATOM 665 N N . THR A 1 87 ? 3.585 17.367 -25.163 1.00 86.81 87 THR A N 1
ATOM 666 C CA . THR A 1 87 ? 4.393 18.439 -24.553 1.00 86.81 87 THR A CA 1
ATOM 667 C C . THR A 1 87 ? 3.613 19.283 -23.539 1.00 86.81 87 THR A C 1
ATOM 669 O O . THR A 1 87 ? 4.218 19.988 -22.729 1.00 86.81 87 THR A O 1
ATOM 672 N N . GLY A 1 88 ? 2.280 19.172 -23.531 1.00 84.88 88 GLY A N 1
ATOM 673 C CA . GLY A 1 88 ? 1.373 19.948 -22.686 1.00 84.88 88 GLY A CA 1
ATOM 674 C C . GLY A 1 88 ? 1.344 19.536 -21.210 1.00 84.88 88 GLY A C 1
ATOM 675 O O . GLY A 1 88 ? 2.079 18.649 -20.770 1.00 84.88 88 GLY A O 1
ATOM 676 N N . LYS A 1 89 ? 0.474 20.216 -20.445 1.00 85.06 89 LYS A N 1
ATOM 677 C CA . LYS A 1 89 ? 0.192 19.928 -19.025 1.00 85.06 89 LYS A CA 1
ATOM 678 C C . LYS A 1 89 ? -0.512 18.591 -18.829 1.00 85.06 89 LYS A C 1
ATOM 680 O O . LYS A 1 89 ? -0.226 17.915 -17.852 1.00 85.06 89 LYS A O 1
ATOM 685 N N . GLU A 1 90 ? -1.377 18.211 -19.756 1.00 90.31 90 GLU A N 1
ATOM 686 C CA . GLU A 1 90 ? -1.946 16.870 -19.829 1.00 90.31 90 GLU A CA 1
ATOM 687 C C . GLU A 1 90 ? -1.208 16.088 -20.908 1.00 90.31 90 GLU A C 1
ATOM 689 O O . GLU A 1 90 ? -0.920 16.618 -21.986 1.00 90.31 90 GLU A O 1
ATOM 694 N N . ARG A 1 91 ? -0.852 14.845 -20.591 1.00 92.19 91 ARG A N 1
ATOM 695 C CA . ARG A 1 91 ? -0.089 13.968 -21.479 1.00 92.19 91 ARG A CA 1
ATOM 696 C C . ARG A 1 91 ? -0.673 12.570 -21.462 1.00 92.19 91 ARG A C 1
ATOM 698 O O . ARG A 1 91 ? -1.226 12.140 -20.453 1.00 92.19 91 ARG A O 1
ATOM 705 N N . SER A 1 92 ? -0.523 11.865 -22.573 1.00 94.75 92 SER A N 1
ATOM 706 C CA . SER A 1 92 ? -0.904 10.460 -22.669 1.00 94.75 92 SER A CA 1
ATOM 707 C C . SER A 1 92 ? 0.269 9.595 -22.239 1.00 94.75 92 SER A C 1
ATOM 709 O O . SER A 1 92 ? 1.387 9.790 -22.711 1.00 94.75 92 SER A O 1
ATOM 711 N N . VAL A 1 93 ? 0.017 8.635 -21.361 1.00 94.62 93 VAL A N 1
ATOM 712 C CA . VAL A 1 93 ? 1.015 7.672 -20.904 1.00 94.62 93 VAL A CA 1
ATOM 713 C C . VAL A 1 93 ? 0.588 6.279 -21.317 1.00 94.62 93 VAL A C 1
ATOM 715 O O . VAL A 1 93 ? -0.523 5.855 -21.013 1.00 94.62 93 VAL A O 1
ATOM 718 N N . TYR A 1 94 ? 1.484 5.569 -21.990 1.00 95.25 94 TYR A N 1
ATOM 719 C CA . TYR A 1 94 ? 1.349 4.147 -22.276 1.00 95.25 94 TYR A CA 1
ATOM 720 C C . TYR A 1 94 ? 2.337 3.369 -21.412 1.00 95.25 94 TYR A C 1
ATOM 722 O O . TYR A 1 94 ? 3.392 3.888 -21.035 1.00 95.25 94 TYR A O 1
ATOM 730 N N . PHE A 1 95 ? 2.009 2.113 -21.136 1.00 93.31 95 PHE A N 1
ATOM 731 C CA . PHE A 1 95 ? 2.846 1.218 -20.349 1.00 93.31 95 PHE A CA 1
ATOM 732 C C . PHE A 1 95 ? 3.152 -0.038 -21.156 1.00 93.31 95 PHE A C 1
ATOM 734 O O . PHE A 1 95 ? 2.261 -0.607 -21.785 1.00 93.31 95 PHE A O 1
ATOM 741 N N . VAL A 1 96 ? 4.411 -0.459 -21.128 1.00 92.94 96 VAL A N 1
ATOM 742 C CA . VAL A 1 96 ? 4.832 -1.821 -21.456 1.00 92.94 96 VAL A CA 1
ATOM 743 C C . VAL A 1 96 ? 5.131 -2.499 -20.130 1.00 92.94 96 VAL A C 1
ATOM 745 O O . VAL A 1 96 ? 5.920 -1.967 -19.353 1.00 92.94 96 VAL A O 1
ATOM 748 N N . GLU A 1 97 ? 4.503 -3.638 -19.863 1.00 88.69 97 GLU A N 1
ATOM 749 C CA . GLU A 1 97 ? 4.722 -4.424 -18.646 1.00 88.69 97 GLU A CA 1
ATOM 750 C C . GLU A 1 97 ? 4.891 -5.896 -19.006 1.00 88.69 97 GLU A C 1
ATOM 752 O O . GLU A 1 97 ? 4.088 -6.455 -19.755 1.00 88.69 97 GLU A O 1
ATOM 757 N N . ASN A 1 98 ? 5.936 -6.529 -18.472 1.00 85.31 98 ASN A N 1
ATOM 758 C CA . ASN A 1 98 ? 6.320 -7.905 -18.804 1.00 85.31 98 ASN A CA 1
ATOM 759 C C . ASN A 1 98 ? 6.409 -8.150 -20.325 1.00 85.31 98 ASN A C 1
ATOM 761 O O . ASN A 1 98 ? 5.911 -9.157 -20.836 1.00 85.31 98 ASN A O 1
ATOM 765 N N . GLY A 1 99 ? 6.989 -7.187 -21.049 1.00 86.69 99 GLY A N 1
ATOM 766 C CA . GLY A 1 99 ? 7.152 -7.241 -22.501 1.00 86.69 99 GLY A CA 1
ATOM 767 C C . GLY A 1 99 ? 5.834 -7.204 -23.275 1.00 86.69 99 GLY A C 1
ATOM 768 O O . GLY A 1 99 ? 5.752 -7.808 -24.338 1.00 86.69 99 GLY A O 1
ATOM 769 N N . ARG A 1 100 ? 4.787 -6.561 -22.731 1.00 88.75 100 ARG A N 1
ATOM 770 C CA . ARG A 1 100 ? 3.496 -6.362 -23.410 1.00 88.75 100 ARG A CA 1
ATOM 771 C C . ARG A 1 100 ? 3.029 -4.920 -23.324 1.00 88.75 100 ARG A C 1
ATOM 773 O O . ARG A 1 100 ? 2.912 -4.379 -22.226 1.00 88.75 100 ARG A O 1
ATOM 780 N N . ALA A 1 101 ? 2.721 -4.310 -24.466 1.00 87.19 101 ALA A N 1
ATOM 781 C CA . ALA A 1 101 ? 2.224 -2.940 -24.522 1.00 87.19 101 ALA A CA 1
ATOM 782 C C . ALA A 1 101 ? 0.717 -2.848 -24.216 1.00 87.19 101 ALA A C 1
ATOM 784 O O . ALA A 1 101 ? -0.103 -3.565 -24.793 1.00 87.19 101 ALA A O 1
ATOM 785 N N . SER A 1 102 ? 0.329 -1.898 -23.363 1.00 81.69 102 SER A N 1
ATOM 786 C CA . SER A 1 102 ? -1.054 -1.430 -23.267 1.00 81.69 102 SER A CA 1
ATOM 787 C C . SER A 1 102 ? -1.338 -0.432 -24.386 1.00 81.69 102 SER A C 1
ATOM 789 O O . SER A 1 102 ? -0.714 0.626 -24.472 1.00 81.69 102 SER A O 1
ATOM 791 N N . PHE A 1 103 ? -2.334 -0.735 -25.217 1.00 80.62 103 PHE A N 1
ATOM 792 C CA . PHE A 1 103 ? -2.820 0.182 -26.256 1.00 80.62 103 PHE A CA 1
ATOM 793 C C . PHE A 1 103 ? -3.798 1.242 -25.731 1.00 80.62 103 PHE A C 1
ATOM 795 O O . PHE A 1 103 ? -4.260 2.079 -26.504 1.00 80.62 103 PHE A O 1
ATOM 802 N N . HIS A 1 104 ? -4.112 1.213 -24.435 1.00 86.69 104 HIS A N 1
ATOM 803 C CA . HIS A 1 104 ? -5.019 2.156 -23.791 1.00 86.69 104 HIS A CA 1
ATOM 804 C C . HIS A 1 104 ? -4.188 3.156 -22.985 1.00 86.69 104 HIS A C 1
ATOM 806 O O . HIS A 1 104 ? -3.706 2.802 -21.905 1.00 86.69 104 HIS A O 1
ATOM 812 N N . PRO A 1 105 ? -3.965 4.377 -23.502 1.00 90.12 105 PRO A N 1
ATOM 813 C CA . PRO A 1 105 ? -3.223 5.378 -22.761 1.00 90.12 105 PRO A CA 1
ATOM 814 C C . PRO A 1 105 ? -4.027 5.883 -21.567 1.00 90.12 105 PRO A C 1
ATOM 816 O O . PRO A 1 105 ? -5.245 6.047 -21.647 1.00 90.12 105 PRO A O 1
ATOM 819 N N . VAL A 1 106 ? -3.319 6.227 -20.497 1.00 90.81 106 VAL A N 1
ATOM 820 C CA . VAL A 1 106 ? -3.868 6.982 -19.371 1.00 90.81 106 VAL A CA 1
ATOM 821 C C . VAL A 1 106 ? -3.500 8.451 -19.544 1.00 90.81 106 VAL A C 1
ATOM 823 O O . VAL A 1 106 ? -2.354 8.781 -19.854 1.00 90.81 106 VAL A O 1
ATOM 826 N N . THR A 1 107 ? -4.463 9.349 -19.359 1.00 91.94 107 THR A N 1
ATOM 827 C CA . THR A 1 107 ? -4.195 10.791 -19.348 1.00 91.94 107 THR A CA 1
ATOM 828 C C . THR A 1 107 ? -3.688 11.202 -17.974 1.00 91.94 107 THR A C 1
ATOM 830 O O . THR A 1 107 ? -4.349 10.953 -16.970 1.00 91.94 107 THR A O 1
ATOM 833 N N . VAL A 1 108 ? -2.525 11.854 -17.929 1.00 88.56 108 VAL A N 1
ATOM 834 C CA . VAL A 1 108 ? -1.844 12.227 -16.685 1.00 88.56 108 VAL A CA 1
ATOM 835 C C . VAL A 1 108 ? -1.589 13.733 -16.642 1.00 88.56 108 VAL A C 1
ATOM 837 O O . VAL A 1 108 ? -1.059 14.314 -17.596 1.00 88.56 108 VAL A O 1
ATOM 840 N N . SER A 1 109 ? -1.943 14.373 -15.523 1.00 87.44 109 SER A N 1
ATOM 841 C CA . SER A 1 109 ? -1.775 15.818 -15.317 1.00 87.44 109 SER A CA 1
ATOM 842 C C . SER A 1 109 ? -0.369 16.157 -14.827 1.00 87.44 109 SER A C 1
ATOM 844 O O . SER A 1 109 ? -0.106 16.340 -13.646 1.00 87.44 109 SER A O 1
ATOM 846 N N . CYS A 1 110 ? 0.562 16.325 -15.755 1.00 82.56 110 CYS A N 1
ATOM 847 C CA . CYS A 1 110 ? 1.970 16.569 -15.467 1.00 82.56 110 CYS A CA 1
ATOM 848 C C . CYS A 1 110 ? 2.282 17.968 -14.902 1.00 82.56 110 CYS A C 1
ATOM 850 O O . CYS A 1 110 ? 3.457 18.292 -14.750 1.00 82.56 110 CYS A O 1
ATOM 852 N N . GLY A 1 111 ? 1.292 18.813 -14.591 1.00 76.50 111 GLY A N 1
ATOM 853 C CA . GLY A 1 111 ? 1.476 20.236 -14.270 1.00 76.50 111 GLY A CA 1
ATOM 854 C C . GLY A 1 111 ? 2.580 20.541 -13.247 1.00 76.50 111 GLY A C 1
ATOM 855 O O . GLY A 1 111 ? 3.441 21.375 -13.519 1.00 76.50 111 GLY A O 1
ATOM 856 N N . TYR A 1 112 ? 2.601 19.836 -12.112 1.00 66.25 112 TYR A N 1
ATOM 857 C CA . TYR A 1 112 ? 3.607 20.014 -11.049 1.00 66.25 112 TYR A CA 1
ATOM 858 C C . TYR A 1 112 ? 4.971 19.379 -11.356 1.00 66.25 112 TYR A C 1
ATOM 860 O O . TYR A 1 112 ? 5.966 19.723 -10.723 1.00 66.25 112 TYR A O 1
ATOM 868 N N . SER A 1 113 ? 5.018 18.454 -12.314 1.00 78.25 113 SER A N 1
ATOM 869 C CA . SER A 1 113 ? 6.217 17.699 -12.695 1.00 78.25 113 SER A CA 1
ATOM 870 C C . SER A 1 113 ? 6.799 18.159 -14.034 1.00 78.25 113 SER A C 1
ATOM 872 O O . SER A 1 113 ? 7.836 17.647 -14.451 1.00 78.25 113 SER A O 1
ATOM 874 N N . LEU A 1 114 ? 6.162 19.116 -14.718 1.00 81.12 114 LEU A N 1
ATOM 875 C CA . LEU A 1 114 ? 6.566 19.578 -16.047 1.00 81.12 114 LEU A CA 1
ATOM 876 C C . LEU A 1 114 ? 7.999 20.109 -16.078 1.00 81.12 114 LEU A C 1
ATOM 878 O O . LEU A 1 114 ? 8.707 19.839 -17.043 1.00 81.12 114 LEU A O 1
ATOM 882 N N . ASP A 1 115 ? 8.436 20.825 -15.037 1.00 84.69 115 ASP A N 1
ATOM 883 C CA . ASP A 1 115 ? 9.802 21.358 -14.957 1.00 84.69 115 ASP A CA 1
ATOM 884 C C . ASP A 1 115 ? 10.852 20.244 -14.830 1.00 84.69 115 ASP A C 1
ATOM 886 O O . ASP A 1 115 ? 11.973 20.380 -15.308 1.00 84.69 115 ASP A O 1
ATOM 890 N N . LYS A 1 116 ? 10.500 19.142 -14.164 1.00 88.44 116 LYS A N 1
ATOM 891 C CA . LYS A 1 116 ? 11.353 17.964 -14.004 1.00 88.44 116 LYS A CA 1
ATOM 892 C C . LYS A 1 116 ? 11.389 17.160 -15.291 1.00 88.44 116 LYS A C 1
ATOM 894 O O . LYS A 1 116 ? 12.463 16.750 -15.710 1.00 88.44 116 LYS A O 1
ATOM 899 N N . ILE A 1 117 ? 10.236 16.986 -15.933 1.00 89.69 117 ILE A N 1
ATOM 900 C CA . ILE A 1 117 ? 10.114 16.281 -17.212 1.00 89.69 117 ILE A CA 1
ATOM 901 C C . ILE A 1 117 ? 10.876 17.029 -18.313 1.00 89.69 117 ILE A C 1
ATOM 903 O O . ILE A 1 117 ? 11.560 16.395 -19.106 1.00 89.69 117 ILE A O 1
ATOM 907 N N . SER A 1 118 ? 10.817 18.365 -18.356 1.00 85.94 118 SER A N 1
ATOM 908 C CA . SER A 1 118 ? 11.514 19.158 -19.380 1.00 85.94 118 SER A CA 1
ATOM 909 C C . SER A 1 118 ? 13.040 19.163 -19.241 1.00 85.94 118 SER A C 1
ATOM 911 O O . SER A 1 118 ? 13.729 19.483 -20.205 1.00 85.94 118 SER A O 1
ATOM 913 N N . LYS A 1 119 ? 13.571 18.797 -18.068 1.00 88.31 119 LYS A N 1
ATOM 914 C CA . LYS A 1 119 ? 15.014 18.625 -17.830 1.00 88.31 119 LYS A CA 1
ATOM 915 C C . LYS A 1 119 ? 15.545 17.288 -18.351 1.00 88.31 119 LYS A C 1
ATOM 917 O O . LYS A 1 119 ? 16.760 17.116 -18.407 1.00 88.31 119 LYS A O 1
ATOM 922 N N . LEU A 1 120 ? 14.665 16.344 -18.693 1.00 92.06 120 LEU A N 1
ATOM 923 C CA . LEU A 1 120 ? 15.080 15.023 -19.142 1.00 92.06 120 LEU A CA 1
ATOM 924 C C . LEU A 1 120 ? 15.568 15.065 -20.592 1.00 92.06 120 LEU A C 1
ATOM 926 O O . LEU A 1 120 ? 14.868 15.520 -21.494 1.00 92.06 120 LEU A O 1
ATOM 930 N N . THR A 1 121 ? 16.771 14.547 -20.810 1.00 92.00 121 THR A N 1
ATOM 931 C CA . THR A 1 121 ? 17.376 14.381 -22.131 1.00 92.00 121 THR A CA 1
ATOM 932 C C . THR A 1 121 ? 17.072 12.988 -22.668 1.00 92.00 121 THR A C 1
ATOM 934 O O . THR A 1 121 ? 17.255 11.990 -21.967 1.00 92.00 121 THR A O 1
ATOM 937 N N . ARG A 1 122 ? 16.642 12.920 -23.926 1.00 93.19 122 ARG A N 1
ATOM 938 C CA . ARG A 1 122 ? 16.312 11.684 -24.646 1.00 93.19 122 ARG A CA 1
ATOM 939 C C . ARG A 1 122 ? 17.188 11.520 -25.886 1.00 93.19 122 ARG A C 1
ATOM 941 O O . ARG A 1 122 ? 17.709 12.511 -26.397 1.00 93.19 122 ARG A O 1
ATOM 948 N N . ASP A 1 123 ? 17.362 10.286 -26.340 1.00 93.50 123 ASP A N 1
ATOM 949 C CA . ASP A 1 123 ? 18.017 9.983 -27.612 1.00 93.50 123 ASP A CA 1
ATOM 950 C C . ASP A 1 123 ? 17.086 10.220 -28.819 1.00 93.50 123 ASP A C 1
ATOM 952 O O . ASP A 1 123 ? 15.953 10.690 -28.680 1.00 93.50 123 ASP A O 1
ATOM 956 N N . GLU A 1 124 ? 17.579 9.914 -30.020 1.00 90.44 124 GLU A N 1
ATOM 957 C CA . GLU A 1 124 ? 16.834 10.050 -31.279 1.00 90.44 124 GLU A CA 1
ATOM 958 C C . GLU A 1 124 ? 15.580 9.163 -31.357 1.00 90.44 124 GLU A C 1
ATOM 960 O O . GLU A 1 124 ? 14.614 9.523 -32.027 1.00 90.44 124 GLU A O 1
ATOM 965 N N . ASN A 1 125 ? 15.553 8.060 -30.605 1.00 91.75 125 ASN A N 1
ATOM 966 C CA . ASN A 1 125 ? 14.417 7.144 -30.504 1.00 91.75 125 ASN A CA 1
ATOM 967 C C . ASN A 1 125 ? 13.463 7.531 -29.361 1.00 91.75 125 ASN A C 1
ATOM 969 O O . ASN A 1 125 ? 12.505 6.817 -29.064 1.00 91.75 125 ASN A O 1
ATOM 973 N N . GLY A 1 126 ? 13.717 8.663 -28.699 1.00 94.00 126 GLY A N 1
ATOM 974 C CA . GLY A 1 126 ? 12.929 9.165 -27.582 1.00 94.00 126 GLY A CA 1
ATOM 975 C C . GLY A 1 126 ? 13.210 8.472 -26.248 1.00 94.00 126 GLY A C 1
ATOM 976 O O . GLY A 1 126 ? 12.544 8.805 -25.266 1.00 94.00 126 GLY A O 1
ATOM 977 N N . LYS A 1 127 ? 14.181 7.555 -26.164 1.00 96.56 127 LYS A N 1
ATOM 978 C CA . LYS A 1 127 ? 14.551 6.870 -24.920 1.00 96.56 127 LYS A CA 1
ATOM 979 C C . LYS A 1 127 ? 15.324 7.820 -24.012 1.00 96.56 127 LYS A C 1
ATOM 981 O O . LYS A 1 127 ? 16.296 8.452 -24.424 1.00 96.56 127 LYS A O 1
ATOM 986 N N . VAL A 1 128 ? 14.905 7.923 -22.757 1.00 95.19 128 VAL A N 1
ATOM 987 C CA . VAL A 1 128 ? 15.596 8.717 -21.737 1.00 95.19 128 VAL A CA 1
ATOM 988 C C . VAL A 1 128 ? 16.758 7.899 -21.184 1.00 95.19 128 VAL A C 1
ATOM 990 O O . VAL A 1 128 ? 16.561 6.854 -20.566 1.00 95.19 128 VAL A O 1
ATOM 993 N N . ASP A 1 129 ? 17.978 8.377 -21.416 1.00 88.75 129 ASP A N 1
ATOM 994 C CA . ASP A 1 129 ? 19.203 7.696 -20.994 1.00 88.75 129 ASP A CA 1
ATOM 995 C C . ASP A 1 129 ? 19.468 7.945 -19.495 1.00 88.75 129 ASP A C 1
ATOM 997 O O . ASP A 1 129 ? 19.684 9.097 -19.103 1.00 88.75 129 ASP A O 1
ATOM 1001 N N . PRO A 1 130 ? 19.490 6.911 -18.633 1.00 86.38 130 PRO A N 1
ATOM 1002 C CA . PRO A 1 130 ? 19.718 7.088 -17.200 1.00 86.38 130 PRO A CA 1
ATOM 1003 C C . PRO A 1 130 ? 21.111 7.642 -16.862 1.00 86.38 130 PRO A C 1
ATOM 1005 O O . PRO A 1 130 ? 21.282 8.186 -15.777 1.00 86.38 130 PRO A O 1
ATOM 1008 N N . VAL A 1 131 ? 22.099 7.533 -17.759 1.00 88.00 131 VAL A N 1
ATOM 1009 C CA . VAL A 1 131 ? 23.465 8.043 -17.537 1.00 88.00 131 VAL A CA 1
ATOM 1010 C C . VAL A 1 131 ? 23.556 9.546 -17.803 1.00 88.00 131 VAL A C 1
ATOM 1012 O O . VAL A 1 131 ? 24.337 10.249 -17.164 1.00 88.00 131 VAL A O 1
ATOM 1015 N N . LYS A 1 132 ? 22.747 10.059 -18.735 1.00 88.88 132 LYS A N 1
ATOM 1016 C CA . LYS A 1 132 ? 22.732 11.483 -19.121 1.00 88.88 132 LYS A CA 1
ATOM 1017 C C . LYS A 1 132 ? 21.772 12.330 -18.290 1.00 88.88 132 LYS A C 1
ATOM 1019 O O . LYS A 1 132 ? 21.681 13.535 -18.505 1.00 88.88 132 LYS A O 1
ATOM 1024 N N . ASN A 1 133 ? 21.040 11.712 -17.370 1.00 91.44 133 ASN A N 1
ATOM 1025 C CA . ASN A 1 133 ? 20.005 12.355 -16.578 1.00 91.44 133 ASN A CA 1
ATOM 1026 C C . ASN A 1 133 ? 20.274 12.182 -15.087 1.00 91.44 133 ASN A C 1
ATOM 1028 O O . ASN A 1 133 ? 20.894 11.210 -14.664 1.00 91.44 133 ASN A O 1
ATOM 1032 N N . ASP A 1 134 ? 19.763 13.110 -14.277 1.00 89.75 134 ASP A N 1
ATOM 1033 C CA . ASP A 1 134 ? 19.778 12.942 -12.826 1.00 89.75 134 ASP A CA 1
ATOM 1034 C C . ASP A 1 134 ? 18.937 11.699 -12.456 1.00 89.75 134 ASP A C 1
ATOM 1036 O O . ASP A 1 134 ? 17.726 11.673 -12.726 1.00 89.75 134 ASP A O 1
ATOM 1040 N N . PRO A 1 135 ? 19.541 10.671 -11.829 1.00 86.38 135 PRO A N 1
ATOM 1041 C CA . PRO A 1 135 ? 18.851 9.420 -11.526 1.00 86.38 135 PRO A CA 1
ATOM 1042 C C . PRO A 1 135 ? 17.711 9.610 -10.516 1.00 86.38 135 PRO A C 1
ATOM 1044 O O . PRO A 1 135 ? 16.724 8.875 -10.549 1.00 86.38 135 PRO A O 1
ATOM 1047 N N . THR A 1 136 ? 17.804 10.616 -9.644 1.00 85.88 136 THR A N 1
ATOM 1048 C CA . THR A 1 136 ? 16.756 10.971 -8.680 1.00 85.88 136 THR A CA 1
ATOM 1049 C C . THR A 1 136 ? 15.561 11.595 -9.390 1.00 85.88 136 THR A C 1
ATOM 1051 O O . THR A 1 136 ? 14.418 11.232 -9.104 1.00 85.88 136 THR A O 1
ATOM 1054 N N . ILE A 1 137 ? 15.804 12.513 -10.334 1.00 88.25 137 ILE A N 1
ATOM 1055 C CA . ILE A 1 137 ? 14.732 13.142 -11.121 1.00 88.25 137 ILE A CA 1
ATOM 1056 C C . ILE A 1 137 ? 14.029 12.094 -11.982 1.00 88.25 137 ILE A C 1
ATOM 1058 O O . ILE A 1 137 ? 12.800 12.017 -11.950 1.00 88.25 137 ILE A O 1
ATOM 1062 N N . LEU A 1 138 ? 14.788 11.260 -12.699 1.00 89.88 138 LEU A N 1
ATOM 1063 C CA . LEU A 1 138 ? 14.233 10.205 -13.546 1.00 89.88 138 LEU A CA 1
ATOM 1064 C C . LEU A 1 138 ? 13.377 9.223 -12.735 1.00 89.88 138 LEU A C 1
ATOM 1066 O O . LEU A 1 138 ? 12.225 8.968 -13.091 1.00 89.88 138 LEU A O 1
ATOM 1070 N N . ALA A 1 139 ? 13.893 8.734 -11.603 1.00 84.81 139 ALA A N 1
ATOM 1071 C CA . ALA A 1 139 ? 13.150 7.836 -10.723 1.00 84.81 139 ALA A CA 1
ATOM 1072 C C . ALA A 1 139 ? 11.867 8.484 -10.178 1.00 84.81 139 ALA A C 1
ATOM 1074 O O . ALA A 1 139 ? 10.832 7.821 -10.090 1.00 84.81 139 ALA A O 1
ATOM 1075 N N . LEU A 1 140 ? 11.906 9.777 -9.836 1.00 86.06 140 LEU A N 1
ATOM 1076 C CA . LEU A 1 140 ? 10.734 10.510 -9.356 1.00 86.06 140 LEU A CA 1
ATOM 1077 C C . LEU A 1 140 ? 9.682 10.685 -10.454 1.00 86.06 140 LEU A C 1
ATOM 1079 O O . LEU A 1 140 ? 8.500 10.495 -10.174 1.00 86.06 140 LEU A O 1
ATOM 1083 N N . VAL A 1 141 ? 10.091 11.005 -11.686 1.00 90.06 141 VAL A N 1
ATOM 1084 C CA . VAL A 1 141 ? 9.182 11.132 -12.836 1.00 90.06 141 VAL A CA 1
ATOM 1085 C C . VAL A 1 141 ? 8.530 9.790 -13.157 1.00 90.06 141 VAL A C 1
ATOM 1087 O O . VAL A 1 141 ? 7.308 9.720 -13.228 1.00 90.06 141 VAL A O 1
ATOM 1090 N N . ILE A 1 142 ? 9.307 8.710 -13.277 1.00 89.81 142 ILE A N 1
ATOM 1091 C CA . ILE A 1 142 ? 8.767 7.364 -13.529 1.00 89.81 142 ILE A CA 1
ATOM 1092 C C . ILE A 1 142 ? 7.795 6.956 -12.420 1.00 89.81 142 ILE A C 1
ATOM 1094 O O . ILE A 1 142 ? 6.692 6.489 -12.704 1.00 89.81 142 ILE A O 1
ATOM 1098 N N . ARG A 1 143 ? 8.173 7.164 -11.152 1.00 85.88 143 ARG A N 1
ATOM 1099 C CA . ARG A 1 143 ? 7.302 6.878 -10.005 1.00 85.88 143 ARG A CA 1
ATOM 1100 C C . ARG A 1 143 ? 5.994 7.659 -10.093 1.00 85.88 143 ARG A C 1
ATOM 1102 O O . ARG A 1 143 ? 4.938 7.069 -9.905 1.00 85.88 143 ARG A O 1
ATOM 1109 N N . TYR A 1 144 ? 6.067 8.953 -10.385 1.00 86.88 144 TYR A N 1
ATOM 1110 C CA . TYR A 1 144 ? 4.902 9.821 -10.533 1.00 86.88 144 TYR A CA 1
ATOM 1111 C C . TYR A 1 144 ? 3.956 9.326 -11.637 1.00 86.88 144 TYR A C 1
ATOM 1113 O O . TYR A 1 144 ? 2.784 9.081 -11.369 1.00 86.88 144 TYR A O 1
ATOM 1121 N N . LEU A 1 145 ? 4.477 9.085 -12.845 1.00 89.62 145 LEU A N 1
ATOM 1122 C CA . LEU A 1 145 ? 3.674 8.613 -13.977 1.00 89.62 145 LEU A CA 1
ATOM 1123 C C . LEU A 1 145 ? 3.012 7.262 -13.690 1.00 89.62 145 LEU A C 1
ATOM 1125 O O . LEU A 1 145 ? 1.866 7.046 -14.068 1.00 89.62 145 LEU A O 1
ATOM 1129 N N . ARG A 1 146 ? 3.705 6.355 -12.994 1.00 87.56 146 ARG A N 1
ATOM 1130 C CA . ARG A 1 146 ? 3.142 5.054 -12.611 1.00 87.56 146 ARG A CA 1
ATOM 1131 C C . ARG A 1 146 ? 2.067 5.156 -11.538 1.00 87.56 146 ARG A C 1
ATOM 1133 O O . ARG A 1 146 ? 1.119 4.379 -11.574 1.00 87.56 146 ARG A O 1
ATOM 1140 N N . LEU A 1 147 ? 2.221 6.061 -10.575 1.00 81.19 147 LEU A N 1
ATOM 1141 C CA . LEU A 1 147 ? 1.219 6.275 -9.533 1.00 81.19 147 LEU A CA 1
ATOM 1142 C C . LEU A 1 147 ? -0.074 6.818 -10.133 1.00 81.19 147 LEU A C 1
ATOM 1144 O O . LEU A 1 147 ? -1.115 6.184 -9.976 1.00 81.19 147 LEU A O 1
ATOM 1148 N N . ASP A 1 148 ? 0.012 7.916 -10.880 1.00 83.19 148 ASP A N 1
ATOM 1149 C CA . ASP A 1 148 ? -1.157 8.540 -11.504 1.00 83.19 148 ASP A CA 1
ATOM 1150 C C . ASP A 1 148 ? -1.738 7.670 -12.627 1.00 83.19 148 ASP A C 1
ATOM 1152 O O . ASP A 1 148 ? -2.943 7.669 -12.858 1.00 83.19 148 ASP A O 1
ATOM 1156 N N . GLY A 1 149 ? -0.891 6.884 -13.297 1.00 82.44 149 GLY A N 1
ATOM 1157 C CA . GLY A 1 149 ? -1.314 5.886 -14.274 1.00 82.44 149 GLY A CA 1
ATOM 1158 C C . GLY A 1 149 ? -2.011 4.671 -13.658 1.00 82.44 149 GLY A C 1
ATOM 1159 O O . GLY A 1 149 ? -2.589 3.876 -14.385 1.00 82.44 149 GLY A O 1
ATOM 1160 N N . GLY A 1 150 ? -1.952 4.482 -12.337 1.00 79.88 150 GLY A N 1
ATOM 1161 C CA . GLY A 1 150 ? -2.538 3.311 -11.693 1.00 79.88 150 GLY A CA 1
ATOM 1162 C C . GLY A 1 150 ? -1.707 2.023 -11.820 1.00 79.88 150 GLY A C 1
ATOM 1163 O O . GLY A 1 150 ? -2.231 0.953 -11.519 1.00 79.88 150 GLY A O 1
ATOM 1164 N N . HIS A 1 151 ? -0.409 2.097 -12.128 1.00 81.75 151 HIS A N 1
ATOM 1165 C CA . HIS A 1 151 ? 0.500 0.946 -12.315 1.00 81.75 151 HIS A CA 1
ATOM 1166 C C . HIS A 1 151 ? 1.572 0.781 -11.210 1.00 81.75 151 HIS A C 1
ATOM 1168 O O . HIS A 1 151 ? 2.485 -0.039 -11.330 1.00 81.75 151 HIS A O 1
ATOM 1174 N N . ALA A 1 152 ? 1.530 1.562 -10.126 1.00 78.38 152 ALA A N 1
ATOM 1175 C CA . ALA A 1 152 ? 2.475 1.445 -9.005 1.00 78.38 152 ALA A CA 1
ATOM 1176 C C . ALA A 1 152 ? 1.913 0.603 -7.856 1.00 78.38 152 ALA A C 1
ATOM 1178 O O . ALA A 1 152 ? 0.826 0.892 -7.393 1.00 78.38 152 ALA A O 1
ATOM 1179 N N . ASN A 1 153 ? 2.661 -0.347 -7.289 1.00 81.31 153 ASN A N 1
ATOM 1180 C CA . ASN A 1 153 ? 2.185 -1.135 -6.136 1.00 81.31 153 ASN A CA 1
ATOM 1181 C C . ASN A 1 153 ? 2.376 -0.419 -4.784 1.00 81.31 153 ASN A C 1
ATOM 1183 O O . ASN A 1 153 ? 2.190 -1.022 -3.731 1.00 81.31 153 ASN A O 1
ATOM 1187 N N . GLU A 1 154 ? 2.767 0.855 -4.790 1.00 79.62 154 GLU A N 1
ATOM 1188 C CA . GLU A 1 154 ? 3.013 1.655 -3.589 1.00 79.62 154 GLU A CA 1
ATOM 1189 C C . GLU A 1 154 ? 1.763 2.468 -3.215 1.00 79.62 154 GLU A C 1
ATOM 1191 O O . GLU A 1 154 ? 1.241 3.209 -4.047 1.00 79.62 154 GLU A O 1
ATOM 1196 N N . ALA A 1 155 ? 1.308 2.388 -1.962 1.00 66.31 155 ALA A N 1
ATOM 1197 C CA . ALA A 1 155 ? 0.337 3.343 -1.428 1.00 66.31 155 ALA A CA 1
ATOM 1198 C C . ALA A 1 155 ? 1.060 4.525 -0.763 1.00 66.31 155 ALA A C 1
ATOM 1200 O O . ALA A 1 155 ? 1.902 4.343 0.123 1.00 66.31 155 ALA A O 1
ATOM 1201 N N . GLN A 1 156 ? 0.721 5.746 -1.177 1.00 70.88 156 GLN A N 1
ATOM 1202 C CA . GLN A 1 156 ? 1.229 6.971 -0.556 1.00 70.88 156 GLN A CA 1
ATOM 1203 C C . GLN A 1 156 ? 0.445 7.338 0.713 1.00 70.88 156 GLN A C 1
ATOM 1205 O O . GLN A 1 156 ? -0.656 6.845 0.938 1.00 70.88 156 GLN A O 1
ATOM 1210 N N . ILE A 1 157 ? 0.995 8.267 1.504 1.00 62.50 157 ILE A N 1
ATOM 1211 C CA . ILE A 1 157 ? 0.421 8.769 2.771 1.00 62.50 157 ILE A CA 1
ATOM 1212 C C . ILE A 1 157 ? -1.018 9.293 2.627 1.00 62.50 157 ILE A C 1
ATOM 1214 O O . ILE A 1 157 ? -1.767 9.289 3.597 1.00 62.50 157 ILE A O 1
ATOM 1218 N N . THR A 1 158 ? -1.400 9.755 1.438 1.00 63.88 158 THR A N 1
ATOM 1219 C CA . THR A 1 158 ? -2.722 10.336 1.154 1.00 63.88 158 THR A CA 1
ATOM 1220 C C . THR A 1 158 ? -3.457 9.602 0.030 1.00 63.88 158 THR A C 1
ATOM 1222 O O . THR A 1 158 ? -4.434 10.117 -0.505 1.00 63.88 158 THR A O 1
ATOM 1225 N N . GLY A 1 159 ? -2.968 8.428 -0.385 1.00 74.19 159 GLY A N 1
ATOM 1226 C CA . GLY A 1 159 ? -3.465 7.713 -1.560 1.00 74.19 159 GLY A CA 1
ATOM 1227 C C . GLY A 1 159 ? -4.181 6.412 -1.217 1.00 74.19 159 GLY A C 1
ATOM 1228 O O . GLY A 1 159 ? -3.867 5.751 -0.226 1.00 74.19 159 GLY A O 1
ATOM 1229 N N . THR A 1 160 ? -5.114 6.024 -2.083 1.00 86.94 160 THR A N 1
ATOM 1230 C CA . THR A 1 160 ? -5.679 4.672 -2.118 1.00 86.94 160 THR A CA 1
ATOM 1231 C C . THR A 1 160 ? -4.989 3.873 -3.207 1.00 86.94 160 THR A C 1
ATOM 1233 O O . THR A 1 160 ? -4.734 4.386 -4.296 1.00 86.94 160 THR A O 1
ATOM 1236 N N . ARG A 1 161 ? -4.687 2.605 -2.928 1.00 88.94 161 ARG A N 1
ATOM 1237 C CA . ARG A 1 161 ? -4.084 1.709 -3.907 1.00 88.94 161 ARG A CA 1
ATOM 1238 C C . ARG A 1 161 ? -4.786 0.364 -3.954 1.00 88.94 161 ARG A C 1
ATOM 1240 O O . ARG A 1 161 ? -4.976 -0.263 -2.918 1.00 88.94 161 ARG A O 1
ATOM 1247 N N . THR A 1 162 ? -5.080 -0.090 -5.168 1.00 90.25 162 THR A N 1
ATOM 1248 C CA . THR A 1 162 ? -5.631 -1.419 -5.444 1.00 90.25 162 THR A CA 1
ATOM 1249 C C . THR A 1 162 ? -4.590 -2.292 -6.136 1.00 90.25 162 THR A C 1
ATOM 1251 O O . THR A 1 162 ? -3.871 -1.821 -7.019 1.00 90.25 162 THR A O 1
ATOM 1254 N N . GLY A 1 163 ? -4.498 -3.566 -5.766 1.00 88.75 163 GLY A N 1
ATOM 1255 C CA . GLY A 1 163 ? -3.659 -4.525 -6.476 1.00 88.75 163 GLY A CA 1
ATOM 1256 C C . GLY A 1 163 ? -3.546 -5.877 -5.787 1.00 88.75 163 GLY A C 1
ATOM 1257 O O . GLY A 1 163 ? -3.935 -6.053 -4.634 1.00 88.75 163 GLY A O 1
ATOM 1258 N N . LYS A 1 164 ? -2.962 -6.845 -6.502 1.00 88.00 164 LYS A N 1
ATOM 1259 C CA . LYS A 1 164 ? -2.658 -8.181 -5.958 1.00 88.00 164 LYS A CA 1
ATOM 1260 C C . LYS A 1 164 ? -1.607 -8.086 -4.851 1.00 88.00 164 LYS A C 1
ATOM 1262 O O . LYS A 1 164 ? -1.682 -8.804 -3.855 1.00 88.00 164 LYS A O 1
ATOM 1267 N N . ASN A 1 165 ? -0.660 -7.166 -5.042 1.00 89.69 165 ASN A N 1
ATOM 1268 C CA . ASN A 1 165 ? 0.367 -6.805 -4.083 1.00 89.69 165 ASN A CA 1
ATOM 1269 C C . ASN A 1 165 ? 0.348 -5.285 -3.879 1.00 89.69 165 ASN A C 1
ATOM 1271 O O . ASN A 1 165 ? 0.338 -4.537 -4.856 1.00 89.69 165 ASN A O 1
ATOM 1275 N N . VAL A 1 166 ? 0.345 -4.827 -2.629 1.00 91.88 166 VAL A N 1
ATOM 1276 C CA . VAL A 1 166 ? 0.344 -3.404 -2.272 1.00 91.88 166 VAL A CA 1
ATOM 1277 C C . VAL A 1 166 ? 1.276 -3.172 -1.088 1.00 91.88 166 VAL A C 1
ATOM 1279 O O . VAL A 1 166 ? 1.183 -3.862 -0.079 1.00 91.88 166 VAL A O 1
ATOM 1282 N N . PHE A 1 167 ? 2.161 -2.187 -1.182 1.00 92.12 167 PHE A N 1
ATOM 1283 C CA . PHE A 1 167 ? 3.197 -1.908 -0.190 1.00 92.12 167 PHE A CA 1
ATOM 1284 C C . PHE A 1 167 ? 3.147 -0.448 0.238 1.00 92.12 167 PHE A C 1
ATOM 1286 O O . PHE A 1 167 ? 2.883 0.434 -0.575 1.00 92.12 167 PHE A O 1
ATOM 1293 N N . SER A 1 168 ? 3.432 -0.161 1.503 1.00 91.00 168 SER A N 1
ATOM 1294 C CA . SER A 1 168 ? 3.588 1.217 1.964 1.00 91.00 168 SER A CA 1
ATOM 1295 C C . SER A 1 168 ? 4.376 1.286 3.267 1.00 91.00 168 SER A C 1
ATOM 1297 O O . SER A 1 168 ? 4.300 0.392 4.106 1.00 91.00 168 SER A O 1
ATOM 1299 N N . THR A 1 169 ? 5.172 2.343 3.419 1.00 87.38 169 THR A N 1
ATOM 1300 C CA . THR A 1 169 ? 6.183 2.495 4.479 1.00 87.38 169 THR A CA 1
ATOM 1301 C C . THR A 1 169 ? 5.897 3.643 5.448 1.00 87.38 169 THR A C 1
ATOM 1303 O O . THR A 1 169 ? 6.787 4.028 6.204 1.00 87.38 169 THR A O 1
ATOM 1306 N N . SER A 1 170 ? 4.702 4.247 5.410 1.00 75.75 170 SER A N 1
ATOM 1307 C CA . SER A 1 170 ? 4.484 5.564 6.027 1.00 75.75 170 SER A CA 1
ATOM 1308 C C . SER A 1 170 ? 3.270 5.690 6.953 1.00 75.75 170 SER A C 1
ATOM 1310 O O . SER A 1 170 ? 2.691 6.762 7.103 1.00 75.75 170 SER A O 1
ATOM 1312 N N . PHE A 1 171 ? 2.925 4.635 7.687 1.00 74.56 171 PHE A N 1
ATOM 1313 C CA . PHE A 1 171 ? 1.742 4.629 8.554 1.00 74.56 171 PHE A CA 1
ATOM 1314 C C . PHE A 1 171 ? 1.913 5.267 9.930 1.00 74.56 171 PHE A C 1
ATOM 1316 O O . PHE A 1 171 ? 1.001 5.152 10.743 1.00 74.56 171 PHE A O 1
ATOM 1323 N N . GLY A 1 172 ? 3.021 5.975 10.182 1.00 65.19 172 GLY A N 1
ATOM 1324 C CA . GLY A 1 172 ? 3.359 6.566 11.483 1.00 65.19 172 GLY A CA 1
ATOM 1325 C C . GLY A 1 172 ? 2.134 7.104 12.240 1.00 65.19 172 GLY A C 1
ATOM 1326 O O . GLY A 1 172 ? 1.693 6.456 13.172 1.00 65.19 172 GLY A O 1
ATOM 1327 N N . PRO A 1 173 ? 1.509 8.226 11.847 1.00 72.44 173 PRO A N 1
ATOM 1328 C CA . PRO A 1 173 ? 0.330 8.776 12.533 1.00 72.44 173 PRO A CA 1
ATOM 1329 C C . PRO A 1 173 ? -1.035 8.335 11.954 1.00 72.44 173 PRO A C 1
ATOM 1331 O O . PRO A 1 173 ? -2.083 8.851 12.371 1.00 72.44 173 PRO A O 1
ATOM 1334 N N . CYS A 1 174 ? -1.045 7.449 10.958 1.00 86.38 174 CYS A N 1
ATOM 1335 C CA . CYS A 1 174 ? -2.238 7.107 10.180 1.00 86.38 174 CYS A CA 1
ATOM 1336 C C . CYS A 1 174 ? -2.798 5.734 10.562 1.00 86.38 174 CYS A C 1
ATOM 1338 O O . CYS A 1 174 ? -2.116 4.902 11.160 1.00 86.38 174 CYS A O 1
ATOM 1340 N N . ASN A 1 175 ? -4.056 5.493 10.200 1.00 91.75 175 ASN A N 1
ATOM 1341 C CA . ASN A 1 175 ? -4.656 4.169 10.308 1.00 91.75 175 ASN A CA 1
ATOM 1342 C C . ASN A 1 175 ? -4.660 3.528 8.910 1.00 91.75 175 ASN A C 1
ATOM 1344 O O . ASN A 1 175 ? -5.357 4.035 8.030 1.00 91.75 175 ASN A O 1
ATOM 1348 N N . PRO A 1 176 ? -3.883 2.455 8.674 1.00 92.69 176 PRO A N 1
ATOM 1349 C CA . PRO A 1 176 ? -4.064 1.616 7.504 1.00 92.69 176 PRO A CA 1
ATOM 1350 C C . PRO A 1 176 ? -5.468 1.029 7.506 1.00 92.69 176 PRO A C 1
ATOM 1352 O O . PRO A 1 176 ? -5.899 0.425 8.494 1.00 92.69 176 PRO A O 1
ATOM 1355 N N . ILE A 1 177 ? -6.154 1.187 6.383 1.00 94.25 177 ILE A N 1
ATOM 1356 C CA . ILE A 1 177 ? -7.425 0.530 6.107 1.00 94.25 177 ILE A CA 1
ATOM 1357 C C . ILE A 1 177 ? -7.181 -0.404 4.934 1.00 94.25 177 ILE A C 1
ATOM 1359 O O . ILE A 1 177 ? -6.806 0.047 3.854 1.00 94.25 177 ILE A O 1
ATOM 1363 N N . VAL A 1 178 ? -7.371 -1.700 5.156 1.00 95.00 178 VAL A N 1
ATOM 1364 C CA . VAL A 1 178 ? -7.233 -2.718 4.113 1.00 95.00 178 VAL A CA 1
ATOM 1365 C C . VAL A 1 178 ? -8.588 -3.347 3.865 1.00 95.00 178 VAL A C 1
ATOM 1367 O O . VAL A 1 178 ? -9.228 -3.828 4.794 1.00 95.00 178 VAL A O 1
ATOM 1370 N N . GLY A 1 179 ? -9.019 -3.364 2.614 1.00 94.62 179 GLY A N 1
ATOM 1371 C CA . GLY A 1 179 ? -10.141 -4.166 2.154 1.00 94.62 179 GLY A CA 1
ATOM 1372 C C . GLY A 1 179 ? -9.652 -5.231 1.186 1.00 94.62 179 GLY A C 1
ATOM 1373 O O . GLY A 1 179 ? -8.664 -5.029 0.479 1.00 94.62 179 GLY A O 1
ATOM 1374 N N . LYS A 1 180 ? -10.340 -6.367 1.153 1.00 93.31 180 LYS A N 1
ATOM 1375 C CA . LYS A 1 180 ? -10.130 -7.396 0.135 1.00 93.31 180 LYS A CA 1
ATOM 1376 C C . LYS A 1 180 ? -11.381 -7.504 -0.721 1.00 93.31 180 LYS A C 1
ATOM 1378 O O . LYS A 1 180 ? -12.440 -7.819 -0.183 1.00 93.31 180 LYS A O 1
ATOM 1383 N N . ARG A 1 181 ? -11.257 -7.233 -2.019 1.00 93.62 181 ARG A N 1
ATOM 1384 C CA . ARG A 1 181 ? -12.357 -7.319 -2.989 1.00 93.62 181 ARG A CA 1
ATOM 1385 C C . ARG A 1 181 ? -12.844 -8.765 -3.139 1.00 93.62 181 ARG A C 1
ATOM 1387 O O . ARG A 1 181 ? -12.030 -9.687 -3.090 1.00 93.62 181 ARG A O 1
ATOM 1394 N N . LYS A 1 182 ? -14.156 -8.963 -3.306 1.00 91.75 182 LYS A N 1
ATOM 1395 C CA . LYS A 1 182 ? -14.775 -10.300 -3.396 1.00 91.75 182 LYS A CA 1
ATOM 1396 C C . LYS A 1 182 ? -14.444 -10.993 -4.719 1.00 91.75 182 LYS A C 1
ATOM 1398 O O . LYS A 1 182 ? -13.992 -12.134 -4.705 1.00 91.75 182 LYS A O 1
ATOM 1403 N N . ASP A 1 183 ? -14.606 -10.305 -5.843 1.00 93.38 183 ASP A N 1
ATOM 1404 C CA . ASP A 1 183 ? -14.591 -10.957 -7.159 1.00 93.38 183 ASP A CA 1
ATOM 1405 C C . ASP A 1 183 ? -13.174 -11.245 -7.669 1.00 93.38 183 ASP A C 1
ATOM 1407 O O . ASP A 1 183 ? -12.882 -12.339 -8.150 1.00 93.38 183 ASP A O 1
ATOM 1411 N N . ASP A 1 184 ? -12.275 -10.267 -7.542 1.00 91.00 184 ASP A N 1
ATOM 1412 C CA . ASP A 1 184 ? -10.909 -10.327 -8.079 1.00 91.00 184 ASP A CA 1
ATOM 1413 C C . ASP A 1 184 ? -9.846 -10.638 -7.008 1.00 91.00 184 ASP A C 1
ATOM 1415 O O . ASP A 1 184 ? -8.674 -10.846 -7.330 1.00 91.00 184 ASP A O 1
ATOM 1419 N N . GLN A 1 185 ? -10.256 -10.696 -5.734 1.00 89.31 185 GLN A N 1
ATOM 1420 C CA . GLN A 1 185 ? -9.398 -10.978 -4.580 1.00 89.31 185 GLN A CA 1
ATOM 1421 C C . GLN A 1 185 ? -8.226 -9.986 -4.430 1.00 89.31 185 GLN A C 1
ATOM 1423 O O . GLN A 1 185 ? -7.247 -10.279 -3.736 1.00 89.31 185 GLN A O 1
ATOM 1428 N N . LEU A 1 186 ? -8.312 -8.802 -5.051 1.00 91.88 186 LEU A N 1
ATOM 1429 C CA . LEU A 1 186 ? -7.302 -7.757 -4.921 1.00 91.88 186 LEU A CA 1
ATOM 1430 C C . LEU A 1 186 ? -7.434 -7.045 -3.574 1.00 91.88 186 LEU A C 1
ATOM 1432 O O . LEU A 1 186 ? -8.526 -6.855 -3.026 1.00 91.88 186 LEU A O 1
ATOM 1436 N N . PHE A 1 187 ? -6.295 -6.602 -3.052 1.00 93.38 187 PHE A N 1
ATOM 1437 C CA . PHE A 1 187 ? -6.276 -5.713 -1.906 1.00 93.38 187 PHE A CA 1
ATOM 1438 C C . PHE A 1 187 ? -6.552 -4.287 -2.339 1.00 93.38 187 PHE A C 1
ATOM 1440 O O . PHE A 1 187 ? -6.049 -3.828 -3.361 1.00 93.38 187 PHE A O 1
ATOM 1447 N N . VAL A 1 188 ? -7.282 -3.574 -1.496 1.00 94.00 188 VAL A N 1
ATOM 1448 C CA . VAL A 1 188 ? -7.406 -2.124 -1.519 1.00 94.00 188 VAL A CA 1
ATOM 1449 C C . VAL A 1 188 ? -6.807 -1.624 -0.215 1.00 94.00 188 VAL A C 1
ATOM 1451 O O . VAL A 1 188 ? -7.221 -2.057 0.856 1.00 94.00 188 VAL A O 1
ATOM 1454 N N . LEU A 1 189 ? -5.814 -0.747 -0.287 1.00 94.12 189 LEU A N 1
ATOM 1455 C CA . LEU A 1 189 ? -5.161 -0.141 0.867 1.00 94.12 189 LEU A CA 1
ATOM 1456 C C . LEU A 1 189 ? -5.384 1.364 0.828 1.00 94.12 189 LEU A C 1
ATOM 1458 O O . LEU A 1 189 ? -5.071 2.008 -0.172 1.00 94.12 189 LEU A O 1
ATOM 1462 N N . HIS A 1 190 ? -5.866 1.921 1.931 1.00 92.75 190 HIS A N 1
ATOM 1463 C CA . HIS A 1 190 ? -5.999 3.356 2.119 1.00 92.75 190 HIS A CA 1
ATOM 1464 C C . HIS A 1 190 ? -5.277 3.825 3.379 1.00 92.75 190 HIS A C 1
ATOM 1466 O O . HIS A 1 190 ? -5.179 3.123 4.391 1.00 92.75 190 HIS A O 1
ATOM 1472 N N . HIS A 1 191 ? -4.779 5.050 3.292 1.00 90.88 191 HIS A N 1
ATOM 1473 C CA . HIS A 1 191 ? -3.997 5.706 4.313 1.00 90.88 191 HIS A CA 1
ATOM 1474 C C . HIS A 1 191 ? -4.850 6.778 5.004 1.00 90.88 191 HIS A C 1
ATOM 1476 O O . HIS A 1 191 ? -4.913 7.918 4.557 1.00 90.88 191 HIS A O 1
ATOM 1482 N N . ALA A 1 192 ? -5.528 6.409 6.098 1.00 89.50 192 ALA A N 1
ATOM 1483 C CA . ALA A 1 192 ? -6.464 7.317 6.759 1.00 89.50 192 ALA A CA 1
ATOM 1484 C C . ALA A 1 192 ? -5.744 8.315 7.681 1.00 89.50 192 ALA A C 1
ATOM 1486 O O . ALA A 1 192 ? -5.364 8.017 8.829 1.00 89.50 192 ALA A O 1
ATOM 1487 N N . ASP A 1 193 ? -5.562 9.528 7.171 1.00 84.81 193 ASP A N 1
ATOM 1488 C CA . ASP A 1 193 ? -5.034 10.683 7.890 1.00 84.81 193 ASP A CA 1
ATOM 1489 C C . ASP A 1 193 ? -6.108 11.343 8.779 1.00 84.81 193 ASP A C 1
ATOM 1491 O O . ASP A 1 193 ? -5.822 11.686 9.934 1.00 84.81 193 ASP A O 1
ATOM 1495 N N . GLY A 1 194 ? -7.349 11.404 8.296 1.00 85.81 194 GLY A N 1
ATOM 1496 C CA . GLY A 1 194 ? -8.552 11.841 8.997 1.00 85.81 194 GLY A CA 1
ATOM 1497 C C . GLY A 1 194 ? -9.390 10.702 9.588 1.00 85.81 194 GLY A C 1
ATOM 1498 O O . GLY A 1 194 ? -9.050 9.525 9.496 1.00 85.81 194 GLY A O 1
ATOM 1499 N N . ALA A 1 195 ? -10.489 11.077 10.247 1.00 86.81 195 ALA A N 1
ATOM 1500 C CA . ALA A 1 195 ? -11.484 10.146 10.797 1.00 86.81 195 ALA A CA 1
ATOM 1501 C C . ALA A 1 195 ? -12.805 10.149 10.009 1.00 86.81 195 ALA A C 1
ATOM 1503 O O . ALA A 1 195 ? -13.762 9.486 10.406 1.00 86.81 195 ALA A O 1
ATOM 1504 N N . PHE A 1 196 ? -12.875 10.962 8.955 1.00 85.88 196 PHE A N 1
ATOM 1505 C CA . PHE A 1 196 ? -14.062 11.116 8.132 1.00 85.88 196 PHE A CA 1
ATOM 1506 C C . PHE A 1 196 ? -14.145 9.946 7.159 1.00 85.88 196 PHE A C 1
ATOM 1508 O O . PHE A 1 196 ? -13.149 9.561 6.552 1.00 85.88 196 PHE A O 1
ATOM 1515 N N . VAL A 1 197 ? -15.337 9.373 7.060 1.00 85.56 197 VAL A N 1
ATOM 1516 C CA . VAL A 1 197 ? -15.670 8.331 6.095 1.00 85.56 197 VAL A CA 1
ATOM 1517 C C . VAL A 1 197 ? -16.843 8.877 5.303 1.00 85.56 197 VAL A C 1
ATOM 1519 O O . VAL A 1 197 ? -17.998 8.627 5.630 1.00 85.56 197 VAL A O 1
ATOM 1522 N N . ASP A 1 198 ? -16.538 9.735 4.344 1.00 82.12 198 ASP A N 1
ATOM 1523 C CA . ASP A 1 198 ? -17.492 10.187 3.343 1.00 82.12 198 ASP A CA 1
ATOM 1524 C C . ASP A 1 198 ? -17.029 9.695 1.969 1.00 82.12 198 ASP A C 1
ATOM 1526 O O . ASP A 1 198 ? -15.936 9.159 1.812 1.00 82.12 198 ASP A O 1
ATOM 1530 N N . ARG A 1 199 ? -17.871 9.823 0.946 1.00 83.88 199 ARG A N 1
ATOM 1531 C CA . ARG A 1 199 ? -17.516 9.369 -0.406 1.00 83.88 199 ARG A CA 1
ATOM 1532 C C . ARG A 1 199 ? -16.608 10.351 -1.155 1.00 83.88 199 ARG A C 1
ATOM 1534 O O . ARG A 1 199 ? -16.528 10.283 -2.379 1.00 83.88 199 ARG A O 1
ATOM 1541 N N . THR A 1 200 ? -15.941 11.264 -0.450 1.00 80.12 200 THR A N 1
ATOM 1542 C CA . THR A 1 200 ? -14.991 12.208 -1.041 1.00 80.12 200 THR A CA 1
ATOM 1543 C C . THR A 1 200 ? -13.547 11.765 -0.790 1.00 80.12 200 THR A C 1
ATOM 1545 O O . THR A 1 200 ? -13.272 10.881 0.024 1.00 80.12 200 THR A O 1
ATOM 1548 N N . ASP A 1 201 ? -12.617 12.329 -1.560 1.00 81.94 201 ASP A N 1
ATOM 1549 C CA . ASP A 1 201 ? -11.176 12.095 -1.431 1.00 81.94 201 ASP A CA 1
ATOM 1550 C C . ASP A 1 201 ? -10.757 10.604 -1.444 1.00 81.94 201 ASP A C 1
ATOM 1552 O O . ASP A 1 201 ? -11.347 9.761 -2.129 1.00 81.94 201 ASP A O 1
ATOM 1556 N N . GLY A 1 202 ? -9.666 10.271 -0.745 1.00 81.81 202 GLY A N 1
ATOM 1557 C CA . GLY A 1 202 ? -9.044 8.948 -0.797 1.00 81.81 202 GLY A CA 1
ATOM 1558 C C . GLY A 1 202 ? -9.907 7.834 -0.197 1.00 81.81 202 GLY A C 1
ATOM 1559 O O . GLY A 1 202 ? -9.914 6.722 -0.728 1.00 81.81 202 GLY A O 1
ATOM 1560 N N . ILE A 1 203 ? -10.671 8.108 0.863 1.00 88.94 203 ILE A N 1
ATOM 1561 C CA . ILE A 1 203 ? -11.562 7.102 1.458 1.00 88.94 203 ILE A CA 1
ATOM 1562 C C . ILE A 1 203 ? -12.759 6.808 0.537 1.00 88.94 203 ILE A C 1
ATOM 1564 O O . ILE A 1 203 ? -13.158 5.650 0.413 1.00 88.94 203 ILE A O 1
ATOM 1568 N N . GLY A 1 204 ? -13.248 7.805 -0.211 1.00 90.38 204 GLY A N 1
ATOM 1569 C CA . GLY A 1 204 ? -14.200 7.597 -1.301 1.00 90.38 204 GLY A CA 1
ATOM 1570 C C . GLY A 1 204 ? -13.645 6.667 -2.381 1.00 90.38 204 GLY A C 1
ATOM 1571 O O . GLY A 1 204 ? -14.294 5.687 -2.732 1.00 90.38 204 GLY A O 1
ATOM 1572 N N . GLN A 1 205 ? -12.404 6.890 -2.834 1.00 90.38 205 GLN A N 1
ATOM 1573 C CA . GLN A 1 205 ? -11.735 5.988 -3.789 1.00 90.38 205 GLN A CA 1
ATOM 1574 C C . GLN A 1 205 ? -11.591 4.559 -3.247 1.00 90.38 205 GLN A C 1
ATOM 1576 O O . GLN A 1 205 ? -11.704 3.598 -4.004 1.00 90.38 205 GLN A O 1
ATOM 1581 N N . PHE A 1 206 ? -11.352 4.405 -1.941 1.00 93.75 206 PHE A N 1
ATOM 1582 C CA . PHE A 1 206 ? -11.301 3.095 -1.292 1.00 93.75 206 PHE A CA 1
ATOM 1583 C C . PHE A 1 206 ? -12.653 2.382 -1.360 1.00 93.75 206 PHE A C 1
ATOM 1585 O O . PHE A 1 206 ? -12.703 1.220 -1.756 1.00 93.75 206 PHE A O 1
ATOM 1592 N N . ILE A 1 207 ? -13.742 3.077 -1.024 1.00 94.31 207 ILE A N 1
ATOM 1593 C CA . ILE A 1 207 ? -15.101 2.522 -1.066 1.00 94.31 207 ILE A CA 1
ATOM 1594 C C . ILE A 1 207 ? -15.491 2.161 -2.502 1.00 94.31 207 ILE A C 1
ATOM 1596 O O . ILE A 1 207 ? -15.859 1.015 -2.747 1.00 94.31 207 ILE A O 1
ATOM 1600 N N . THR A 1 208 ? -15.334 3.089 -3.452 1.00 94.00 208 THR A N 1
ATOM 1601 C CA . THR A 1 208 ? -15.621 2.853 -4.877 1.00 94.00 208 THR A CA 1
ATOM 1602 C C . THR A 1 208 ? -14.841 1.654 -5.398 1.00 94.00 208 THR A C 1
ATOM 1604 O O . THR A 1 208 ? -15.394 0.784 -6.061 1.00 94.00 208 THR A O 1
ATOM 1607 N N . SER A 1 209 ? -13.563 1.557 -5.029 1.00 93.56 209 SER A N 1
ATOM 1608 C CA . SER A 1 209 ? -12.733 0.418 -5.391 1.00 93.56 209 SER A CA 1
ATOM 1609 C C . SER A 1 209 ? -13.314 -0.900 -4.864 1.00 93.56 209 SER A C 1
ATOM 1611 O O . SER A 1 209 ? -13.359 -1.879 -5.598 1.00 93.56 209 SER A O 1
ATOM 1613 N N . LEU A 1 210 ? -13.786 -0.970 -3.620 1.00 94.94 210 LEU A N 1
ATOM 1614 C CA . LEU A 1 210 ? -14.418 -2.198 -3.128 1.00 94.94 210 LEU A CA 1
ATOM 1615 C C . LEU A 1 210 ? -15.696 -2.536 -3.903 1.00 94.94 210 LEU A C 1
ATOM 1617 O O . LEU A 1 210 ? -15.901 -3.698 -4.237 1.00 94.94 210 LEU A O 1
ATOM 1621 N N . GLU A 1 211 ? -16.523 -1.542 -4.217 1.00 94.56 211 GLU A N 1
ATOM 1622 C CA . GLU A 1 211 ? -17.768 -1.721 -4.976 1.00 94.56 211 GLU A CA 1
ATOM 1623 C C . GLU A 1 211 ? -17.513 -2.256 -6.394 1.00 94.56 211 GLU A C 1
ATOM 1625 O O . GLU A 1 211 ? -18.198 -3.179 -6.829 1.00 94.56 211 GLU A O 1
ATOM 1630 N N . GLU A 1 212 ? -16.483 -1.753 -7.081 1.00 94.19 212 GLU A N 1
ATOM 1631 C CA . GLU A 1 212 ? -16.049 -2.254 -8.395 1.00 94.19 212 GLU A CA 1
ATOM 1632 C C . GLU A 1 212 ? -15.632 -3.732 -8.372 1.00 94.19 212 GLU A C 1
ATOM 1634 O O . GLU A 1 212 ? -15.749 -4.417 -9.384 1.00 94.19 212 GLU A O 1
ATOM 1639 N N . GLY A 1 213 ? -15.142 -4.224 -7.231 1.00 93.12 213 GLY A N 1
ATOM 1640 C CA . GLY A 1 213 ? -14.757 -5.622 -7.023 1.00 93.12 213 GLY A CA 1
ATOM 1641 C C . GLY A 1 213 ? -15.865 -6.511 -6.451 1.00 93.12 213 GLY A C 1
ATOM 1642 O O . GLY A 1 213 ? -15.545 -7.522 -5.821 1.00 93.12 213 GLY A O 1
ATOM 1643 N N . GLY A 1 214 ? -17.135 -6.103 -6.568 1.00 93.06 214 GLY A N 1
ATOM 1644 C CA . GLY A 1 214 ? -18.289 -6.848 -6.043 1.00 93.06 214 GLY A CA 1
ATOM 1645 C C . GLY A 1 214 ? -18.504 -6.696 -4.529 1.00 93.06 214 GLY A C 1
ATOM 1646 O O . GLY A 1 214 ? -19.266 -7.447 -3.916 1.00 93.06 214 GLY A O 1
ATOM 1647 N N . GLY A 1 215 ? -17.836 -5.729 -3.897 1.00 92.94 215 GLY A N 1
ATOM 1648 C CA . GLY A 1 215 ? -17.792 -5.530 -2.449 1.00 92.94 215 GLY A CA 1
ATOM 1649 C C . GLY A 1 215 ? -16.542 -6.136 -1.806 1.00 92.94 215 GLY A C 1
ATOM 1650 O O . GLY A 1 215 ? -15.566 -6.461 -2.481 1.00 92.94 215 GLY A O 1
ATOM 1651 N N . ALA A 1 216 ? -16.560 -6.295 -0.477 1.00 92.06 216 ALA A N 1
ATOM 1652 C CA . ALA A 1 216 ? -15.396 -6.751 0.289 1.00 92.06 216 ALA A CA 1
ATOM 1653 C C . ALA A 1 216 ? -15.630 -8.056 1.072 1.00 92.06 216 ALA A C 1
ATOM 1655 O O . ALA A 1 216 ? -16.610 -8.163 1.813 1.00 92.06 216 ALA A O 1
ATOM 1656 N N . ASP A 1 217 ? -14.705 -9.018 0.975 1.00 89.44 217 ASP A N 1
ATOM 1657 C CA . ASP A 1 217 ? -14.664 -10.214 1.837 1.00 89.44 217 ASP A CA 1
ATOM 1658 C C . ASP A 1 217 ? -14.491 -9.813 3.305 1.00 89.44 217 ASP A C 1
ATOM 1660 O O . ASP A 1 217 ? -15.152 -10.327 4.212 1.00 89.44 217 ASP A O 1
ATOM 1664 N N . PHE A 1 218 ? -13.594 -8.855 3.527 1.00 89.88 218 PHE A N 1
ATOM 1665 C CA . PHE A 1 218 ? -13.392 -8.189 4.799 1.00 89.88 218 PHE A CA 1
ATOM 1666 C C . PHE A 1 218 ? -12.845 -6.782 4.576 1.00 89.88 218 PHE A C 1
ATOM 1668 O O . PHE A 1 218 ? -12.204 -6.490 3.562 1.00 89.88 218 PHE A O 1
ATOM 1675 N N . VAL A 1 219 ? -13.046 -5.938 5.584 1.00 94.62 219 VAL A N 1
ATOM 1676 C CA . VAL A 1 219 ? -12.367 -4.651 5.727 1.00 94.62 219 VAL A CA 1
ATOM 1677 C C . VAL A 1 219 ? -11.767 -4.601 7.118 1.00 94.62 219 VAL A C 1
ATOM 1679 O O . VAL A 1 219 ? -12.441 -4.915 8.095 1.00 94.62 219 VAL A O 1
ATOM 1682 N N . VAL A 1 220 ? -10.499 -4.229 7.226 1.00 94.50 220 VAL A N 1
ATOM 1683 C CA . VAL A 1 220 ? -9.786 -4.144 8.495 1.00 94.50 220 VAL A CA 1
ATOM 1684 C C . VAL A 1 220 ? -9.177 -2.762 8.680 1.00 94.50 220 VAL A C 1
ATOM 1686 O O . VAL A 1 220 ? -8.458 -2.253 7.821 1.00 94.50 220 VAL A O 1
ATOM 1689 N N . VAL A 1 221 ? -9.473 -2.160 9.828 1.00 95.50 221 VAL A N 1
ATOM 1690 C CA . VAL A 1 221 ? -8.858 -0.924 10.308 1.00 95.50 221 VAL A CA 1
ATOM 1691 C C . VAL A 1 221 ? -7.780 -1.300 11.312 1.00 95.50 221 VAL A C 1
ATOM 1693 O O . VAL A 1 221 ? -8.072 -1.839 12.384 1.00 95.50 221 VAL A O 1
ATOM 1696 N N . MET A 1 222 ? -6.530 -1.017 10.966 1.00 94.00 222 MET A N 1
ATOM 1697 C CA . MET A 1 222 ? -5.400 -1.278 11.849 1.00 94.00 222 MET A CA 1
ATOM 1698 C C . MET A 1 222 ? -5.263 -0.130 12.848 1.00 94.00 222 MET A C 1
ATOM 1700 O O . MET A 1 222 ? -5.299 1.050 12.479 1.00 94.00 222 MET A O 1
ATOM 1704 N N . GLN A 1 223 ? -5.122 -0.474 14.123 1.00 93.00 223 GLN A N 1
ATOM 1705 C CA . GLN A 1 223 ? -4.931 0.473 15.207 1.00 93.00 223 GLN A CA 1
ATOM 1706 C C . GLN A 1 223 ? -3.536 0.320 15.804 1.00 93.00 223 GLN A C 1
ATOM 1708 O O . GLN A 1 223 ? -3.141 -0.759 16.236 1.00 93.00 223 GLN A O 1
ATOM 1713 N N . ASN A 1 224 ? -2.819 1.439 15.880 1.00 92.06 224 ASN A N 1
ATOM 1714 C CA . ASN A 1 224 ? -1.604 1.571 16.669 1.00 92.06 224 ASN A CA 1
ATOM 1715 C C . ASN A 1 224 ? -1.949 2.249 18.012 1.00 92.06 224 ASN A C 1
ATOM 1717 O O . ASN A 1 224 ? -2.229 3.457 18.013 1.00 92.06 224 ASN A O 1
ATOM 1721 N N . PRO A 1 225 ? -1.941 1.525 19.146 1.00 87.62 225 PRO A N 1
ATOM 1722 C CA . PRO A 1 225 ? -2.266 2.066 20.461 1.00 87.62 225 PRO A CA 1
ATOM 1723 C C . PRO A 1 225 ? -1.111 2.864 21.080 1.00 87.62 225 PRO A C 1
ATOM 1725 O O . PRO A 1 225 ? -1.300 3.530 22.092 1.00 87.62 225 PRO A O 1
ATOM 1728 N N . LYS A 1 226 ? 0.081 2.881 20.468 1.00 88.38 226 LYS A N 1
ATOM 1729 C CA . LYS A 1 226 ? 1.169 3.781 20.886 1.00 88.38 226 LYS A CA 1
ATOM 1730 C C . LYS A 1 226 ? 0.935 5.228 20.430 1.00 88.38 226 LYS A C 1
ATOM 1732 O O . LYS A 1 226 ? 1.702 6.117 20.792 1.00 88.38 226 LYS A O 1
ATOM 1737 N N . ILE A 1 227 ? -0.105 5.485 19.629 1.00 88.88 227 ILE A N 1
ATOM 1738 C CA . ILE A 1 227 ? -0.350 6.780 18.987 1.00 88.88 227 ILE A CA 1
ATOM 1739 C C . ILE A 1 227 ? -1.773 7.245 19.281 1.00 88.88 227 ILE A C 1
ATOM 1741 O O . ILE A 1 227 ? -2.737 6.777 18.681 1.00 88.88 227 ILE A O 1
ATOM 1745 N N . ALA A 1 228 ? -1.902 8.236 20.167 1.00 86.69 228 ALA A N 1
ATOM 1746 C CA . ALA A 1 228 ? -3.194 8.726 20.659 1.00 86.69 228 ALA A CA 1
ATOM 1747 C C . ALA A 1 228 ? -4.172 9.133 19.541 1.00 86.69 228 ALA A C 1
ATOM 1749 O O . ALA A 1 228 ? -5.364 8.839 19.616 1.00 86.69 228 ALA A O 1
ATOM 1750 N N . ARG A 1 229 ? -3.672 9.764 18.466 1.00 86.88 229 ARG A N 1
ATOM 1751 C CA . ARG A 1 229 ? -4.504 10.111 17.300 1.00 86.88 229 ARG A CA 1
ATOM 1752 C C . ARG A 1 229 ? -5.056 8.869 16.598 1.00 86.88 229 ARG A C 1
ATOM 1754 O O . ARG A 1 229 ? -6.212 8.885 16.202 1.00 86.88 229 ARG A O 1
ATOM 1761 N N . SER A 1 230 ? -4.265 7.805 16.470 1.00 89.81 230 SER A N 1
ATOM 1762 C CA . SER A 1 230 ? -4.720 6.536 15.888 1.00 89.81 230 SER A CA 1
ATOM 1763 C C . SER A 1 230 ? -5.826 5.904 16.740 1.00 89.81 230 SER A C 1
ATOM 1765 O O . SER A 1 230 ? -6.853 5.517 16.190 1.00 89.81 230 SER A O 1
ATOM 1767 N N . ILE A 1 231 ? -5.679 5.899 18.072 1.00 90.50 231 ILE A N 1
ATOM 1768 C CA . ILE A 1 231 ? -6.699 5.374 19.001 1.00 90.50 231 ILE A CA 1
ATOM 1769 C C . ILE A 1 231 ? -8.034 6.103 18.832 1.00 90.50 231 ILE A C 1
ATOM 1771 O O . ILE A 1 231 ? -9.077 5.465 18.781 1.00 90.50 231 ILE A O 1
ATOM 1775 N N . GLY A 1 232 ? -8.015 7.436 18.732 1.00 90.12 232 GLY A N 1
ATOM 1776 C CA . GLY A 1 232 ? -9.242 8.218 18.562 1.00 90.12 232 GLY A CA 1
ATOM 1777 C C . GLY A 1 232 ? -9.887 8.060 17.180 1.00 90.12 232 GLY A C 1
ATOM 1778 O O . GLY A 1 232 ? -11.108 8.112 17.068 1.00 90.12 232 GLY A O 1
ATOM 1779 N N . LYS A 1 233 ? -9.090 7.862 16.121 1.00 93.12 233 LYS A N 1
ATOM 1780 C CA . LYS A 1 233 ? -9.584 7.741 14.737 1.00 93.12 233 LYS A CA 1
ATOM 1781 C C . LYS A 1 233 ? -10.115 6.349 14.411 1.00 93.12 233 LYS A C 1
ATOM 1783 O O . LYS A 1 233 ? -11.172 6.237 13.797 1.00 93.12 233 LYS A O 1
ATOM 1788 N N . ALA A 1 234 ? -9.405 5.297 14.816 1.00 95.12 234 ALA A N 1
ATOM 1789 C CA . ALA A 1 234 ? -9.725 3.914 14.470 1.00 95.12 234 ALA A CA 1
ATOM 1790 C C . ALA A 1 234 ? -11.193 3.503 14.727 1.00 95.12 234 ALA A C 1
ATOM 1792 O O . ALA A 1 234 ? -11.787 2.908 13.823 1.00 95.12 234 ALA A O 1
ATOM 1793 N N . PRO A 1 235 ? -11.826 3.813 15.881 1.00 96.19 235 PRO A N 1
ATOM 1794 C CA . PRO A 1 235 ? -13.224 3.456 16.104 1.00 96.19 235 PRO A CA 1
ATOM 1795 C C . PRO A 1 235 ? -14.187 4.238 15.201 1.00 96.19 235 PRO A C 1
ATOM 1797 O O . PRO A 1 235 ? -15.186 3.676 14.753 1.00 96.19 235 PRO A O 1
ATOM 1800 N N . LEU A 1 236 ? -13.881 5.504 14.892 1.00 96.44 236 LEU A N 1
ATOM 1801 C CA . LEU A 1 236 ? -14.681 6.328 13.979 1.00 96.44 236 LEU A CA 1
ATOM 1802 C C . LEU A 1 236 ? -14.597 5.795 12.545 1.00 96.44 236 LEU A C 1
ATOM 1804 O O . LEU A 1 236 ? -15.625 5.672 11.890 1.00 96.44 236 LEU A O 1
ATOM 1808 N N . LEU A 1 237 ? -13.399 5.411 12.095 1.00 96.06 237 LEU A N 1
ATOM 1809 C CA . LEU A 1 237 ? -13.171 4.814 10.778 1.00 96.06 237 LEU A CA 1
ATOM 1810 C C . LEU A 1 237 ? -13.896 3.472 10.639 1.00 96.06 237 LEU A C 1
ATOM 1812 O O . LEU A 1 237 ? -14.647 3.278 9.691 1.00 96.06 237 LEU A O 1
ATOM 1816 N N . ALA A 1 238 ? -13.727 2.562 11.603 1.00 96.44 238 ALA A N 1
ATOM 1817 C CA . ALA A 1 238 ? -14.387 1.256 11.571 1.00 96.44 238 ALA A CA 1
ATOM 1818 C C . ALA A 1 238 ? -15.920 1.386 11.631 1.00 96.44 238 ALA A C 1
ATOM 1820 O O . ALA A 1 238 ? -16.637 0.717 10.884 1.00 96.44 238 ALA A O 1
ATOM 1821 N N . GLY A 1 239 ? -16.428 2.276 12.491 1.00 96.25 239 GLY A N 1
ATOM 1822 C CA . GLY A 1 239 ? -17.853 2.579 12.589 1.00 96.25 239 GLY A CA 1
ATOM 1823 C C . GLY A 1 239 ? -18.413 3.199 11.310 1.00 96.25 239 GLY A C 1
ATOM 1824 O O . GLY A 1 239 ? -19.412 2.711 10.790 1.00 96.25 239 GLY A O 1
ATOM 1825 N N . GLY A 1 240 ? -17.756 4.236 10.789 1.00 95.62 240 GLY A N 1
ATOM 1826 C CA . GLY A 1 240 ? -18.151 4.923 9.562 1.00 95.62 240 GLY A CA 1
ATOM 1827 C C . GLY A 1 240 ? -18.154 3.992 8.354 1.00 95.62 240 GLY A C 1
ATOM 1828 O O . GLY A 1 240 ? -19.156 3.917 7.656 1.00 95.62 240 GLY A O 1
ATOM 1829 N N . LEU A 1 241 ? -17.095 3.196 8.167 1.00 96.12 241 LEU A N 1
ATOM 1830 C CA . LEU A 1 241 ? -17.017 2.212 7.082 1.00 96.12 241 LEU A CA 1
ATOM 1831 C C . LEU A 1 241 ? -18.114 1.154 7.165 1.00 96.12 241 LEU A C 1
ATOM 1833 O O . LEU A 1 241 ? -18.671 0.785 6.138 1.00 96.12 241 LEU A O 1
ATOM 1837 N N . SER A 1 242 ? -18.447 0.681 8.372 1.00 95.12 242 SER A N 1
ATOM 1838 C CA . SER A 1 242 ? -19.548 -0.278 8.544 1.00 95.12 242 SER A CA 1
ATOM 1839 C C . SER A 1 242 ? -20.867 0.311 8.044 1.00 95.12 242 SER A C 1
ATOM 1841 O O . SER A 1 242 ? -21.635 -0.373 7.375 1.00 95.12 242 SER A O 1
ATOM 1843 N N . VAL A 1 243 ? -21.119 1.588 8.350 1.00 94.81 243 VAL A N 1
ATOM 1844 C CA . VAL A 1 243 ? -22.334 2.294 7.927 1.00 94.81 243 VAL A CA 1
ATOM 1845 C C . VAL A 1 243 ? -22.338 2.551 6.422 1.00 94.81 243 VAL A C 1
ATOM 1847 O O . VAL A 1 243 ? -23.331 2.235 5.772 1.00 94.81 243 VAL A O 1
ATOM 1850 N N . GLU A 1 244 ? -21.245 3.076 5.867 1.00 93.62 244 GLU A N 1
ATOM 1851 C CA . GLU A 1 244 ? -21.148 3.414 4.440 1.00 93.62 244 GLU A CA 1
ATOM 1852 C C . GLU A 1 244 ? -21.229 2.184 3.529 1.00 93.62 244 GLU A C 1
ATOM 1854 O O . GLU A 1 244 ? -21.863 2.240 2.477 1.00 93.62 244 GLU A O 1
ATOM 1859 N N . LEU A 1 245 ? -20.627 1.066 3.944 1.00 92.31 245 LEU A N 1
ATOM 1860 C CA . LEU A 1 245 ? -20.685 -0.200 3.207 1.00 92.31 245 LEU A CA 1
ATOM 1861 C C . LEU A 1 245 ? -21.948 -1.012 3.524 1.00 92.31 245 LEU A C 1
ATOM 1863 O O . LEU A 1 245 ? -22.224 -1.986 2.836 1.00 92.31 245 LEU A O 1
ATOM 1867 N N . GLN A 1 246 ? -22.706 -0.637 4.561 1.00 91.38 246 GLN A N 1
ATOM 1868 C CA . GLN A 1 246 ? -23.817 -1.423 5.117 1.00 91.38 246 GLN A CA 1
ATOM 1869 C C . GLN A 1 246 ? -23.421 -2.860 5.503 1.00 91.38 246 GLN A C 1
ATOM 1871 O O . GLN A 1 246 ? -24.242 -3.778 5.498 1.00 91.38 246 GLN A O 1
ATOM 1876 N N . GLU A 1 247 ? -22.166 -3.053 5.904 1.00 88.88 247 GLU A N 1
ATOM 1877 C CA . GLU A 1 247 ? -21.565 -4.362 6.149 1.00 88.88 247 GLU A CA 1
ATOM 1878 C C . GLU A 1 247 ? -21.154 -4.525 7.620 1.00 88.88 247 GLU A C 1
ATOM 1880 O O . GLU A 1 247 ? -20.634 -3.613 8.266 1.00 88.88 247 GLU A O 1
ATOM 1885 N N . ARG A 1 248 ? -21.354 -5.728 8.176 1.00 84.69 248 ARG A N 1
ATOM 1886 C CA . ARG A 1 248 ? -20.941 -6.062 9.560 1.00 84.69 248 ARG A CA 1
ATOM 1887 C C . ARG A 1 248 ? -19.537 -6.668 9.645 1.00 84.69 248 ARG A C 1
ATOM 1889 O O . ARG A 1 248 ? -19.043 -6.940 10.742 1.00 84.69 248 ARG A O 1
ATOM 1896 N N . ASN A 1 249 ? -18.914 -6.944 8.501 1.00 84.50 249 ASN A N 1
ATOM 1897 C CA . ASN A 1 249 ? -17.610 -7.599 8.406 1.00 84.50 249 ASN A CA 1
ATOM 1898 C C . ASN A 1 249 ? -16.424 -6.620 8.492 1.00 84.50 249 ASN A C 1
ATOM 1900 O O . ASN A 1 249 ? -15.283 -7.056 8.342 1.00 84.50 249 ASN A O 1
ATOM 1904 N N . VAL A 1 250 ? -16.662 -5.339 8.796 1.00 93.00 250 VAL A N 1
ATOM 1905 C CA . VAL A 1 250 ? -15.597 -4.389 9.131 1.00 93.00 250 VAL A CA 1
ATOM 1906 C C . VAL A 1 250 ? -15.026 -4.732 10.508 1.00 93.00 250 VAL A C 1
ATOM 1908 O O . VAL A 1 250 ? -15.744 -4.818 11.507 1.00 93.00 250 VAL A O 1
ATOM 1911 N N . LYS A 1 251 ? -13.717 -4.958 10.564 1.00 92.69 251 LYS A N 1
ATOM 1912 C CA . LYS A 1 251 ? -12.972 -5.314 11.771 1.00 92.69 251 LYS A CA 1
ATOM 1913 C C . LYS A 1 251 ? -12.019 -4.196 12.151 1.00 92.69 251 LYS A C 1
ATOM 1915 O O . LYS A 1 251 ? -11.489 -3.488 11.300 1.00 92.69 251 LYS A O 1
ATOM 1920 N N . ARG A 1 252 ? -11.751 -4.084 13.446 1.00 93.88 252 ARG A N 1
ATOM 1921 C CA . ARG A 1 252 ? -10.655 -3.276 13.973 1.00 93.88 252 ARG A CA 1
ATOM 1922 C C . ARG A 1 252 ? -9.685 -4.196 14.687 1.00 93.88 252 ARG A C 1
ATOM 1924 O O . ARG A 1 252 ? -10.124 -5.040 15.464 1.00 93.88 252 ARG A O 1
ATOM 1931 N N . VAL A 1 253 ? -8.397 -4.040 14.417 1.00 92.69 253 VAL A N 1
ATOM 1932 C CA . VAL A 1 253 ? -7.354 -4.891 14.998 1.00 92.69 253 VAL A CA 1
ATOM 1933 C C . VAL A 1 253 ? -6.322 -4.019 15.690 1.00 92.69 253 VAL A C 1
ATOM 1935 O O . VAL A 1 253 ? -5.824 -3.058 15.102 1.00 92.69 253 VAL A O 1
ATOM 1938 N N . ASP A 1 254 ? -6.022 -4.356 16.940 1.00 90.75 254 ASP A N 1
ATOM 1939 C CA . ASP A 1 254 ? -5.028 -3.662 17.752 1.00 90.75 254 ASP A CA 1
ATOM 1940 C C . ASP A 1 254 ? -3.637 -4.290 17.605 1.00 90.75 254 ASP A C 1
ATOM 1942 O O . ASP A 1 254 ? -3.460 -5.500 17.776 1.00 90.75 254 ASP A O 1
ATOM 1946 N N . PHE A 1 255 ? -2.644 -3.452 17.309 1.00 89.75 255 PHE A N 1
ATOM 1947 C CA . PHE A 1 255 ? -1.237 -3.839 17.198 1.00 89.75 255 PHE A CA 1
ATOM 1948 C C . PHE A 1 255 ? -0.428 -3.162 18.302 1.00 89.75 255 PHE A C 1
ATOM 1950 O O . PHE A 1 255 ? 0.120 -2.084 18.063 1.00 89.75 255 PHE A O 1
ATOM 1957 N N . PRO A 1 256 ? -0.348 -3.749 19.513 1.00 87.94 256 PRO A N 1
ATOM 1958 C CA . PRO A 1 256 ? 0.323 -3.146 20.666 1.00 87.94 256 PRO A CA 1
ATOM 1959 C C . PRO A 1 256 ? 1.799 -2.828 20.431 1.00 87.94 256 PRO A C 1
ATOM 1961 O O . PRO A 1 256 ? 2.338 -1.919 21.058 1.00 87.94 256 PRO A O 1
ATOM 1964 N N . GLU A 1 257 ? 2.451 -3.530 19.511 1.00 87.19 257 GLU A N 1
ATOM 1965 C CA . GLU A 1 257 ? 3.825 -3.284 19.081 1.00 87.19 257 GLU A CA 1
ATOM 1966 C C . GLU A 1 257 ? 3.958 -1.971 18.297 1.00 87.19 257 GLU A C 1
ATOM 1968 O O . GLU A 1 257 ? 5.008 -1.330 18.309 1.00 87.19 257 GLU A O 1
ATOM 1973 N N . GLY A 1 258 ? 2.868 -1.495 17.702 1.00 88.81 258 GLY A N 1
ATOM 1974 C CA . GLY A 1 258 ? 2.881 -0.423 16.724 1.00 88.81 258 GLY A CA 1
ATOM 1975 C C . GLY A 1 258 ? 3.442 -0.881 15.380 1.00 88.81 258 GLY A C 1
ATOM 1976 O O . GLY A 1 258 ? 3.961 -1.978 15.223 1.00 88.81 258 GLY A O 1
ATOM 1977 N N . TYR A 1 259 ? 3.296 -0.029 14.376 1.00 90.75 259 TYR A N 1
ATOM 1978 C CA . TYR A 1 259 ? 3.745 -0.300 13.014 1.00 90.75 259 TYR A CA 1
ATOM 1979 C C . TYR A 1 259 ? 4.112 1.012 12.324 1.00 90.75 259 TYR A C 1
ATOM 1981 O O . TYR A 1 259 ? 3.644 2.088 12.711 1.00 90.75 259 TYR A O 1
ATOM 1989 N N . SER A 1 260 ? 4.921 0.915 11.274 1.00 91.19 260 SER A N 1
ATOM 1990 C CA . SER A 1 260 ? 5.185 2.011 10.337 1.00 91.19 260 SER A CA 1
ATOM 1991 C C . SER A 1 260 ? 4.933 1.614 8.883 1.00 91.19 260 SER A C 1
ATOM 1993 O O . SER A 1 260 ? 4.757 2.489 8.039 1.00 91.19 260 SER A O 1
ATOM 1995 N N . ALA A 1 261 ? 4.857 0.316 8.588 1.00 92.81 261 ALA A N 1
ATOM 1996 C CA . ALA A 1 261 ? 4.756 -0.196 7.235 1.00 92.81 261 ALA A CA 1
ATOM 1997 C C . ALA A 1 261 ? 3.716 -1.313 7.115 1.00 92.81 261 ALA A C 1
ATOM 1999 O O . ALA A 1 261 ? 3.387 -1.988 8.093 1.00 92.81 261 ALA A O 1
ATOM 2000 N N . ILE A 1 262 ? 3.228 -1.513 5.892 1.00 93.88 262 ILE A N 1
ATOM 2001 C CA . ILE A 1 262 ? 2.330 -2.602 5.529 1.00 93.88 262 ILE A CA 1
ATOM 2002 C C . ILE A 1 262 ? 2.709 -3.184 4.163 1.00 93.88 262 ILE A C 1
ATOM 2004 O O . ILE A 1 262 ? 3.064 -2.451 3.238 1.00 93.88 262 ILE A O 1
ATOM 2008 N N . ALA A 1 263 ? 2.601 -4.498 4.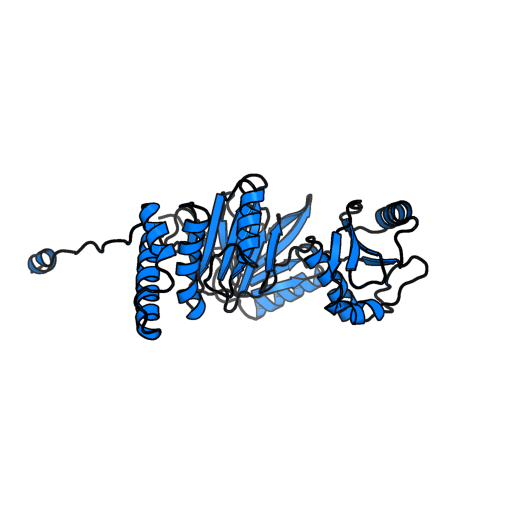025 1.00 93.88 263 ALA A N 1
ATOM 2009 C CA . ALA A 1 263 ? 2.660 -5.214 2.760 1.00 93.88 263 ALA A CA 1
ATOM 2010 C C . ALA A 1 263 ? 1.441 -6.129 2.655 1.00 93.88 263 ALA A C 1
ATOM 2012 O O . ALA A 1 263 ? 1.251 -7.011 3.483 1.00 93.88 263 ALA A O 1
ATOM 2013 N N . CYS A 1 264 ? 0.622 -5.938 1.636 1.00 93.25 264 CYS A N 1
ATOM 2014 C CA . CYS A 1 264 ? -0.461 -6.840 1.283 1.00 93.25 264 CYS A CA 1
ATOM 2015 C C . CYS A 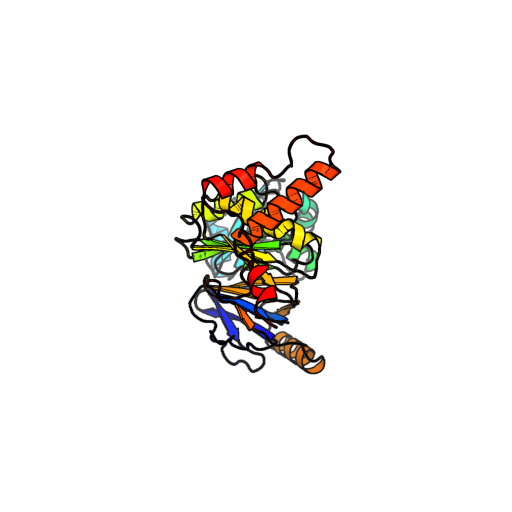1 264 ? 0.011 -7.653 0.080 1.00 93.25 264 CYS A C 1
ATOM 2017 O O . CYS A 1 264 ? 0.424 -7.055 -0.910 1.00 93.25 264 CYS A O 1
ATOM 2019 N N . VAL A 1 265 ? 0.014 -8.982 0.158 1.00 91.94 265 VAL A N 1
ATOM 2020 C CA . VAL A 1 265 ? 0.604 -9.843 -0.876 1.00 91.94 265 VAL A CA 1
ATOM 2021 C C . VAL A 1 265 ? -0.279 -11.037 -1.216 1.00 91.94 265 VAL A C 1
ATOM 2023 O O . VAL A 1 265 ? -0.988 -11.574 -0.358 1.00 91.94 265 VAL A O 1
ATOM 2026 N N . ASN A 1 266 ? -0.221 -11.452 -2.483 1.00 87.69 266 ASN A N 1
ATOM 2027 C CA . ASN A 1 266 ? -0.925 -12.607 -3.053 1.00 87.69 266 ASN A CA 1
ATOM 2028 C C . ASN A 1 266 ? -2.455 -12.600 -2.888 1.00 87.69 266 ASN A C 1
ATOM 2030 O O . ASN A 1 266 ? -3.084 -13.642 -3.035 1.00 87.69 266 ASN A O 1
ATOM 2034 N N . GLY A 1 267 ? -3.067 -11.456 -2.565 1.00 84.31 267 GLY A N 1
ATOM 2035 C CA . GLY A 1 267 ? -4.507 -11.377 -2.284 1.00 84.31 267 GLY A CA 1
ATOM 2036 C C . GLY A 1 267 ? -4.957 -12.082 -0.993 1.00 84.31 267 GLY A C 1
ATOM 2037 O O . GLY A 1 267 ? -6.155 -12.231 -0.754 1.00 84.31 267 GLY A O 1
ATOM 2038 N N . THR A 1 268 ? -4.038 -12.549 -0.140 1.00 85.31 268 THR A N 1
ATOM 2039 C CA . THR A 1 268 ? -4.395 -13.337 1.060 1.00 85.31 268 THR A CA 1
ATOM 2040 C C . THR A 1 268 ? -3.711 -12.884 2.339 1.00 85.31 268 THR A C 1
ATOM 2042 O O . THR A 1 268 ? -4.255 -13.104 3.421 1.00 85.31 268 THR A O 1
ATOM 2045 N N . THR A 1 269 ? -2.556 -12.230 2.243 1.00 89.62 269 THR A N 1
ATOM 2046 C CA . THR A 1 269 ? -1.729 -11.933 3.413 1.00 89.62 269 THR A CA 1
ATOM 2047 C C . THR A 1 269 ? -1.522 -10.438 3.574 1.00 89.62 269 THR A C 1
ATOM 2049 O O . THR A 1 269 ? -1.089 -9.770 2.640 1.00 89.62 269 THR A O 1
ATOM 2052 N N . VAL A 1 270 ? -1.780 -9.923 4.775 1.00 92.62 270 VAL A N 1
ATOM 2053 C CA . VAL A 1 270 ? -1.470 -8.547 5.177 1.00 92.62 270 VAL A CA 1
ATOM 2054 C C . VAL A 1 270 ? -0.382 -8.593 6.241 1.00 92.62 270 VAL A C 1
ATOM 2056 O O . VAL A 1 270 ? -0.580 -9.176 7.297 1.00 92.62 270 VAL A O 1
ATOM 2059 N N . ILE A 1 271 ? 0.766 -7.983 5.986 1.00 92.81 271 ILE A N 1
ATOM 2060 C CA . ILE A 1 271 ? 1.926 -7.951 6.876 1.00 92.81 271 ILE A CA 1
ATOM 2061 C C . ILE A 1 271 ? 2.098 -6.520 7.362 1.00 92.81 271 ILE A C 1
ATOM 2063 O O . ILE A 1 271 ? 2.385 -5.634 6.566 1.00 92.81 271 ILE A O 1
ATOM 2067 N N . LEU A 1 272 ? 1.943 -6.290 8.658 1.00 93.25 272 LEU A N 1
ATOM 2068 C CA . LEU A 1 272 ? 2.326 -5.051 9.324 1.00 93.25 272 LEU A CA 1
ATOM 2069 C C . LEU A 1 272 ? 3.740 -5.186 9.866 1.00 93.25 272 LEU A C 1
ATOM 2071 O O . LEU A 1 272 ? 4.099 -6.231 10.413 1.00 93.25 272 LEU A O 1
ATOM 2075 N N . ALA A 1 273 ? 4.520 -4.118 9.737 1.00 93.25 273 ALA A N 1
ATOM 2076 C CA . ALA A 1 273 ? 5.871 -4.093 10.263 1.00 93.25 273 ALA A CA 1
ATOM 2077 C C . ALA A 1 273 ? 6.249 -2.775 10.927 1.00 93.25 273 ALA A C 1
ATOM 2079 O O . ALA A 1 273 ? 5.766 -1.703 10.551 1.00 93.25 273 ALA A O 1
ATOM 2080 N N . GLU A 1 274 ? 7.154 -2.849 11.905 1.00 91.56 274 GLU A N 1
ATOM 2081 C CA . GLU A 1 274 ? 7.799 -1.660 12.472 1.00 91.56 274 GLU A CA 1
ATOM 2082 C C . GLU A 1 274 ? 8.732 -1.012 11.459 1.00 91.56 274 GLU A C 1
ATOM 2084 O O . GLU A 1 274 ? 8.909 0.207 11.479 1.00 91.56 274 GLU A O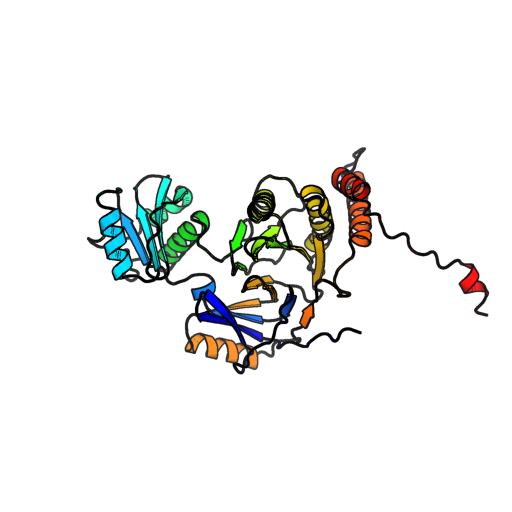 1
ATOM 2089 N N . LYS A 1 275 ? 9.310 -1.813 10.558 1.00 91.88 275 LYS A N 1
ATOM 2090 C CA . LYS A 1 275 ? 10.207 -1.342 9.514 1.00 91.88 275 LYS A CA 1
ATOM 2091 C C . LYS A 1 275 ? 10.061 -2.156 8.234 1.00 91.88 275 LYS A C 1
ATOM 2093 O O . LYS A 1 275 ? 10.060 -3.384 8.260 1.00 91.88 275 LYS A O 1
ATOM 2098 N N . MET A 1 276 ? 10.015 -1.452 7.108 1.00 94.00 276 MET A N 1
ATOM 2099 C CA . MET A 1 276 ? 10.146 -2.033 5.776 1.00 94.00 276 MET A CA 1
ATOM 2100 C C . MET A 1 276 ? 11.382 -1.454 5.090 1.00 94.00 276 MET A C 1
ATOM 2102 O O . MET A 1 276 ? 11.539 -0.235 5.019 1.00 94.00 276 MET A O 1
ATOM 2106 N N . GLU A 1 277 ? 12.252 -2.325 4.589 1.00 94.19 277 GLU A N 1
ATOM 2107 C CA . GLU A 1 277 ? 13.428 -1.956 3.797 1.00 94.19 277 GLU A CA 1
ATOM 2108 C C . GLU A 1 277 ? 13.390 -2.649 2.437 1.00 94.19 277 GLU A C 1
ATOM 2110 O O . GLU A 1 277 ? 12.791 -3.712 2.280 1.00 94.19 277 GLU A O 1
ATOM 2115 N N . PHE A 1 278 ? 14.032 -2.034 1.446 1.00 93.25 278 PHE A N 1
ATOM 2116 C CA . PHE A 1 278 ? 14.062 -2.544 0.080 1.00 93.25 278 PHE A CA 1
ATOM 2117 C C . PHE A 1 278 ? 15.464 -3.008 -0.300 1.00 93.25 278 PHE A C 1
ATOM 2119 O O . PHE A 1 278 ? 16.438 -2.358 0.072 1.00 93.25 278 PHE A O 1
ATOM 2126 N N . PHE A 1 279 ? 15.551 -4.076 -1.090 1.00 93.56 279 PHE A N 1
ATOM 2127 C CA . PHE A 1 279 ? 16.793 -4.531 -1.722 1.00 93.56 279 PHE A CA 1
ATOM 2128 C C . PHE A 1 279 ? 16.587 -4.725 -3.221 1.00 93.56 279 PHE A C 1
ATOM 2130 O O . PHE A 1 279 ? 15.497 -5.093 -3.658 1.00 93.56 279 PHE A O 1
ATOM 2137 N N . LYS A 1 280 ? 17.626 -4.487 -4.017 1.00 90.44 280 LYS A N 1
ATOM 2138 C CA . LYS A 1 280 ? 17.582 -4.622 -5.482 1.00 90.44 280 LYS A CA 1
ATOM 2139 C C . LYS A 1 280 ? 18.158 -5.935 -5.988 1.00 90.44 280 LYS A C 1
ATOM 2141 O O . LYS A 1 280 ? 17.819 -6.374 -7.077 1.00 90.44 280 LYS A O 1
ATOM 2146 N N . ASN A 1 281 ? 19.083 -6.528 -5.241 1.00 89.69 281 ASN A N 1
ATOM 2147 C CA . ASN A 1 281 ? 19.840 -7.692 -5.686 1.00 89.69 281 ASN A CA 1
ATOM 2148 C C . ASN A 1 281 ? 20.242 -8.587 -4.505 1.00 89.69 281 ASN A C 1
ATOM 2150 O O . ASN A 1 281 ? 20.070 -8.240 -3.334 1.00 89.69 281 ASN A O 1
ATOM 2154 N N . ALA A 1 282 ? 20.800 -9.756 -4.823 1.00 92.06 282 ALA A N 1
ATOM 2155 C CA . ALA A 1 282 ? 21.202 -10.752 -3.835 1.00 92.06 282 ALA A CA 1
ATOM 2156 C C . ALA A 1 282 ? 22.325 -10.281 -2.889 1.00 92.06 282 ALA A C 1
ATOM 2158 O O . ALA A 1 282 ? 22.448 -10.806 -1.781 1.00 92.06 282 ALA A O 1
ATOM 2159 N N . THR A 1 283 ? 23.154 -9.318 -3.297 1.00 95.31 283 THR A N 1
ATOM 2160 C CA . THR A 1 283 ? 24.206 -8.753 -2.439 1.00 95.31 283 THR A CA 1
ATOM 2161 C C . THR A 1 283 ? 23.597 -7.826 -1.395 1.00 95.31 283 THR A C 1
ATOM 2163 O O . THR A 1 283 ? 23.748 -8.100 -0.208 1.00 95.31 283 THR A O 1
ATOM 2166 N N . GLU A 1 284 ? 22.792 -6.845 -1.814 1.00 95.38 284 GLU A N 1
ATOM 2167 C CA . GLU A 1 284 ? 22.063 -5.953 -0.899 1.00 95.38 284 GLU A CA 1
ATOM 2168 C C . GLU A 1 284 ? 21.155 -6.739 0.064 1.00 95.38 284 GLU A C 1
ATOM 2170 O O . GLU A 1 284 ? 21.095 -6.439 1.256 1.00 95.38 284 GLU A O 1
ATOM 2175 N N . LYS A 1 285 ? 20.480 -7.793 -0.426 1.00 94.81 285 LYS A N 1
ATOM 2176 C CA . LYS A 1 285 ? 19.675 -8.694 0.416 1.00 94.81 285 LYS A CA 1
ATOM 2177 C C . LYS A 1 285 ? 20.507 -9.285 1.558 1.00 94.81 285 LYS A C 1
ATOM 2179 O O . LYS A 1 285 ? 20.067 -9.258 2.705 1.00 94.81 285 LYS A O 1
ATOM 2184 N N . ARG A 1 286 ? 21.694 -9.825 1.255 1.00 94.06 286 ARG A N 1
ATOM 2185 C CA . ARG A 1 286 ? 22.584 -10.435 2.258 1.00 94.06 286 ARG A CA 1
ATOM 2186 C C . ARG A 1 286 ? 23.104 -9.405 3.257 1.00 94.06 286 ARG A C 1
ATOM 2188 O O . ARG A 1 286 ? 23.076 -9.679 4.451 1.00 94.06 286 ARG A O 1
ATOM 2195 N N . GLU A 1 287 ? 23.506 -8.228 2.785 1.00 94.88 287 GLU A N 1
ATOM 2196 C CA . GLU A 1 287 ? 23.978 -7.130 3.639 1.00 94.88 287 GLU A CA 1
ATOM 2197 C C . GLU A 1 287 ? 22.899 -6.668 4.626 1.00 94.88 287 GLU A C 1
ATOM 2199 O O . GLU A 1 287 ? 23.167 -6.516 5.818 1.00 94.88 287 GLU A O 1
ATOM 2204 N N . LEU A 1 288 ? 21.656 -6.498 4.163 1.00 94.75 288 LEU A N 1
ATOM 2205 C CA . LEU A 1 288 ? 20.540 -6.125 5.035 1.00 94.75 288 LEU A CA 1
ATOM 2206 C C . LEU A 1 288 ? 20.211 -7.223 6.050 1.00 94.75 288 LEU A C 1
ATOM 2208 O O . LEU A 1 288 ? 19.969 -6.911 7.215 1.00 94.75 288 LEU A O 1
ATOM 2212 N N . ILE A 1 289 ? 20.222 -8.496 5.641 1.00 93.25 289 ILE A N 1
ATOM 2213 C CA . ILE A 1 289 ? 20.019 -9.618 6.570 1.00 93.25 289 ILE A CA 1
ATOM 2214 C C . ILE A 1 289 ? 21.107 -9.614 7.650 1.00 93.25 289 ILE A C 1
ATOM 2216 O O . ILE A 1 289 ? 20.775 -9.683 8.832 1.00 93.25 289 ILE A O 1
ATOM 2220 N N . GLN A 1 290 ? 22.381 -9.477 7.270 1.00 91.75 290 GLN A N 1
ATOM 2221 C CA . GLN A 1 290 ? 23.500 -9.434 8.214 1.00 91.75 290 GLN A CA 1
ATOM 2222 C C . GLN A 1 290 ? 23.378 -8.251 9.183 1.00 91.75 290 GLN A C 1
ATOM 2224 O O . GLN A 1 290 ? 23.470 -8.436 10.395 1.00 91.75 290 GLN A O 1
ATOM 2229 N N . LYS A 1 291 ? 23.072 -7.053 8.674 1.00 91.69 291 LYS A N 1
ATOM 2230 C CA . LYS A 1 291 ? 22.850 -5.855 9.497 1.00 91.69 291 LYS A CA 1
ATOM 2231 C C . LYS A 1 291 ? 21.808 -6.099 10.590 1.00 91.69 291 LYS A C 1
ATOM 2233 O O . LYS A 1 291 ? 22.005 -5.697 11.734 1.00 91.69 291 LYS A O 1
ATOM 2238 N N . HIS A 1 292 ? 20.704 -6.758 10.251 1.00 89.88 292 HIS A N 1
ATOM 2239 C CA . HIS A 1 292 ? 19.634 -7.069 11.202 1.00 89.88 292 HIS A CA 1
ATOM 2240 C C . HIS A 1 292 ? 19.976 -8.202 12.173 1.00 89.88 292 HIS A C 1
ATOM 2242 O O . HIS A 1 292 ? 19.441 -8.236 13.280 1.00 89.88 292 HIS A O 1
ATOM 2248 N N . GLN A 1 293 ? 20.878 -9.108 11.797 1.00 83.88 293 GLN A N 1
ATOM 2249 C CA . GLN A 1 293 ? 21.426 -10.107 12.717 1.00 83.88 293 GLN A CA 1
ATOM 2250 C C . GLN A 1 293 ? 22.351 -9.460 13.757 1.00 83.88 293 GLN A C 1
ATOM 2252 O O . GLN A 1 293 ? 22.248 -9.776 14.938 1.00 83.88 293 GLN A O 1
ATOM 2257 N N . GLU A 1 294 ? 23.206 -8.525 13.337 1.00 81.06 294 GLU A N 1
ATOM 2258 C CA . GLU A 1 294 ? 24.162 -7.830 14.213 1.00 81.06 294 GLU A CA 1
ATOM 2259 C C . GLU A 1 294 ? 23.485 -6.893 15.224 1.00 81.06 294 GLU A C 1
ATOM 2261 O O . GLU A 1 294 ? 23.987 -6.713 16.330 1.00 81.06 294 GLU A O 1
ATOM 2266 N N . HIS A 1 295 ? 22.339 -6.307 14.864 1.00 76.56 295 HIS A N 1
ATOM 2267 C CA . HIS A 1 295 ? 21.630 -5.329 15.700 1.00 76.56 295 HIS A CA 1
ATOM 2268 C C . HIS A 1 295 ? 20.524 -5.933 16.579 1.00 76.56 295 HIS A C 1
ATOM 2270 O O . HIS A 1 295 ? 19.812 -5.168 17.224 1.00 76.56 295 HIS A O 1
ATOM 2276 N N . GLU A 1 296 ? 20.386 -7.266 16.600 1.00 72.69 296 GLU A N 1
ATOM 2277 C CA . GLU A 1 296 ? 19.341 -8.028 17.301 1.00 72.69 296 GLU A CA 1
ATOM 2278 C C . GLU A 1 296 ? 17.936 -7.417 17.139 1.00 72.69 296 GLU A C 1
ATOM 2280 O O . GLU A 1 296 ? 17.489 -6.571 17.920 1.00 72.69 296 GLU A O 1
ATOM 2285 N N . ILE A 1 297 ? 17.194 -7.867 16.122 1.00 76.81 297 ILE A N 1
ATOM 2286 C CA . ILE A 1 297 ? 15.782 -7.491 15.989 1.00 76.81 297 ILE A CA 1
ATOM 2287 C C . ILE A 1 297 ? 15.026 -7.925 17.249 1.00 76.81 297 ILE A C 1
ATOM 2289 O O . ILE A 1 297 ? 14.898 -9.116 17.535 1.00 76.81 297 ILE A O 1
ATOM 2293 N N . LYS A 1 298 ? 14.490 -6.948 17.982 1.00 74.81 298 LYS A N 1
ATOM 2294 C CA . LYS A 1 298 ? 13.714 -7.197 19.195 1.00 74.81 298 LYS A CA 1
ATOM 2295 C C . LYS A 1 298 ? 12.311 -7.689 18.844 1.00 74.81 298 LYS A C 1
ATOM 2297 O O . LYS A 1 298 ? 11.614 -7.070 18.047 1.00 74.81 298 LYS A O 1
ATOM 2302 N N . GLY A 1 299 ? 11.880 -8.746 19.529 1.00 75.94 299 GLY A N 1
ATOM 2303 C CA . GLY A 1 299 ? 10.530 -9.299 19.425 1.00 75.94 299 GLY A CA 1
ATOM 2304 C C . GLY A 1 299 ? 10.377 -10.358 18.333 1.00 75.94 299 GLY A C 1
ATOM 2305 O O . GLY A 1 299 ? 11.151 -10.421 17.381 1.00 75.94 299 GLY A O 1
ATOM 2306 N N . ASN A 1 300 ? 9.352 -11.195 18.487 1.00 79.00 300 ASN A N 1
ATOM 2307 C CA . ASN A 1 300 ? 8.980 -12.206 17.503 1.00 79.00 300 ASN A CA 1
ATOM 2308 C C . ASN A 1 300 ? 7.830 -11.704 16.635 1.00 79.00 300 ASN A C 1
ATOM 2310 O O . ASN A 1 300 ? 6.990 -10.913 17.073 1.00 79.00 300 ASN A O 1
ATOM 2314 N N . GLY A 1 301 ? 7.788 -12.199 15.402 1.00 84.56 301 GLY A N 1
ATOM 2315 C CA . GLY A 1 301 ? 6.613 -12.075 14.568 1.00 84.56 301 GLY A CA 1
ATOM 2316 C C . GLY A 1 301 ? 5.469 -12.924 15.111 1.00 84.56 301 GLY A C 1
ATOM 2317 O O . GLY A 1 301 ? 5.668 -13.895 15.845 1.00 84.56 301 GLY A O 1
ATOM 2318 N N . ARG A 1 302 ? 4.245 -12.584 14.724 1.00 86.25 302 ARG A N 1
ATOM 2319 C CA . ARG A 1 302 ? 3.056 -13.339 15.116 1.00 86.25 302 ARG A CA 1
ATOM 2320 C C . ARG A 1 302 ? 1.931 -13.178 14.117 1.00 86.25 302 ARG A C 1
ATOM 2322 O O . ARG A 1 302 ? 1.807 -12.161 13.435 1.00 86.25 302 ARG A O 1
ATOM 2329 N N . GLN A 1 303 ? 1.074 -14.183 14.095 1.00 86.56 303 GLN A N 1
ATOM 2330 C CA . GLN A 1 303 ? -0.106 -14.211 13.256 1.00 86.56 303 GLN A CA 1
ATOM 2331 C C . GLN A 1 303 ? -1.365 -13.778 14.021 1.00 86.56 303 GLN A C 1
ATOM 2333 O O . GLN A 1 303 ? -1.555 -14.126 15.186 1.00 86.56 303 GLN A O 1
ATOM 2338 N N . VAL A 1 304 ? -2.237 -13.035 13.344 1.00 83.94 304 VAL A N 1
ATOM 2339 C CA . VAL A 1 304 ? -3.569 -12.623 13.787 1.00 83.94 304 VAL A CA 1
ATOM 2340 C C . VAL A 1 304 ? -4.596 -13.226 12.838 1.00 83.94 304 VAL A C 1
ATOM 2342 O O . VAL A 1 304 ? -4.721 -12.814 11.681 1.00 83.94 304 VAL A O 1
ATOM 2345 N N . ASP A 1 305 ? -5.353 -14.197 13.339 1.00 78.19 305 ASP A N 1
ATOM 2346 C CA . ASP A 1 305 ? -6.551 -14.661 12.649 1.00 78.19 305 ASP A CA 1
ATOM 2347 C C . ASP A 1 305 ? -7.643 -13.590 12.777 1.00 78.19 305 ASP A C 1
ATOM 2349 O O . ASP A 1 305 ? -8.043 -13.233 13.886 1.00 78.19 305 ASP A O 1
ATOM 2353 N N . ILE A 1 306 ? -8.121 -13.069 11.646 1.00 77.44 306 ILE A N 1
ATOM 2354 C CA . ILE A 1 306 ? -9.161 -12.030 11.595 1.00 77.44 306 ILE A CA 1
ATOM 2355 C C . ILE A 1 306 ? -10.560 -12.532 11.983 1.00 77.44 306 ILE A C 1
ATOM 2357 O O . ILE A 1 306 ? -11.492 -11.729 12.082 1.00 77.44 306 ILE A O 1
ATOM 2361 N N . ARG A 1 307 ? -10.739 -13.843 12.169 1.00 76.12 307 ARG A N 1
ATOM 2362 C CA . ARG A 1 307 ? -11.999 -14.454 12.608 1.00 76.12 307 ARG A CA 1
ATOM 2363 C C . ARG A 1 307 ? -12.034 -14.637 14.119 1.00 76.12 307 ARG A C 1
ATOM 2365 O O . ARG A 1 307 ? -13.051 -14.338 14.738 1.00 76.12 307 ARG A O 1
ATOM 2372 N N . GLU A 1 308 ? -10.930 -15.098 14.701 1.00 69.06 308 GLU A N 1
ATOM 2373 C CA . GLU A 1 308 ? -10.882 -15.596 16.082 1.00 69.06 308 GLU A CA 1
ATOM 2374 C C . GLU A 1 308 ? -9.614 -15.147 16.830 1.00 69.06 308 GLU A C 1
ATOM 2376 O O . GLU A 1 308 ? -8.866 -15.955 17.379 1.00 69.06 308 GLU A O 1
ATOM 2381 N N . SER A 1 309 ? -9.368 -13.836 16.887 1.00 76.75 309 SER A N 1
ATOM 2382 C CA . SER A 1 309 ? -8.269 -13.263 17.674 1.00 76.75 309 SER A CA 1
ATOM 2383 C C . SER A 1 309 ? -8.760 -12.307 18.755 1.00 76.75 309 SER A C 1
ATOM 2385 O O . SER A 1 309 ? -9.600 -11.442 18.513 1.00 76.75 309 SER A O 1
ATOM 2387 N N . ALA A 1 310 ? -8.155 -12.409 19.942 1.00 78.38 310 ALA A N 1
ATOM 2388 C CA . ALA A 1 310 ? -8.373 -11.489 21.059 1.00 78.38 310 ALA A CA 1
ATOM 2389 C C . ALA A 1 310 ? -7.943 -10.039 20.755 1.00 78.38 310 ALA A C 1
ATOM 2391 O O . ALA A 1 310 ? -8.294 -9.127 21.495 1.00 78.38 310 ALA A O 1
ATOM 2392 N N . GLN A 1 311 ? -7.183 -9.821 19.678 1.00 86.00 311 GLN A N 1
ATOM 2393 C CA . GLN A 1 311 ? -6.762 -8.489 19.227 1.00 86.00 311 GLN A CA 1
ATOM 2394 C C . GLN A 1 311 ? -7.773 -7.815 18.310 1.00 86.00 311 GLN A C 1
ATOM 2396 O O . GLN A 1 311 ? -7.645 -6.626 18.015 1.00 86.00 311 GLN A O 1
ATOM 2401 N N . ILE A 1 312 ? -8.768 -8.567 17.838 1.00 89.19 312 ILE A N 1
ATOM 2402 C CA . ILE A 1 312 ? -9.894 -7.981 17.132 1.00 89.19 312 ILE A CA 1
ATOM 2403 C C . ILE A 1 312 ? -10.747 -7.284 18.178 1.00 89.19 312 ILE A C 1
ATOM 2405 O O . ILE A 1 312 ? -11.323 -7.926 19.058 1.00 89.19 312 ILE A O 1
ATOM 2409 N N . ILE A 1 313 ? -10.862 -5.968 18.059 1.00 91.19 313 ILE A N 1
ATOM 2410 C CA . ILE A 1 313 ? -11.736 -5.203 18.933 1.00 91.19 313 ILE A CA 1
ATOM 2411 C C . ILE A 1 313 ? -13.166 -5.332 18.395 1.00 91.19 313 ILE A C 1
ATOM 2413 O O . ILE A 1 313 ? -13.423 -4.965 17.240 1.00 91.19 313 ILE A O 1
ATOM 2417 N N . PRO A 1 314 ? -14.117 -5.861 19.187 1.00 90.81 314 PRO A N 1
ATOM 2418 C CA . PRO A 1 314 ? -15.468 -6.100 18.711 1.00 90.81 314 PRO A CA 1
ATOM 2419 C C . PRO A 1 314 ? -16.189 -4.786 18.404 1.00 90.81 314 PRO A C 1
ATOM 2421 O O . PRO A 1 314 ? -15.982 -3.757 19.053 1.00 90.81 314 PRO A O 1
ATOM 2424 N N . MET A 1 315 ? -17.108 -4.831 17.437 1.00 91.69 315 MET A N 1
ATOM 2425 C CA . MET A 1 315 ? -17.873 -3.646 17.040 1.00 91.69 315 MET A CA 1
ATOM 2426 C C . MET A 1 315 ? -18.728 -3.074 18.177 1.00 91.69 315 MET A C 1
ATOM 2428 O O . MET A 1 315 ? -18.933 -1.867 18.223 1.00 91.69 315 MET A O 1
ATOM 2432 N N . SER A 1 316 ? -19.157 -3.898 19.135 1.00 90.06 316 SER A N 1
ATOM 2433 C CA . SER A 1 316 ? -19.844 -3.452 20.353 1.00 90.06 316 SER A CA 1
ATOM 2434 C C . SER A 1 316 ? -18.985 -2.491 21.188 1.00 90.06 316 SER A C 1
ATOM 2436 O O . SER A 1 316 ? -19.465 -1.444 21.632 1.00 90.06 316 SER A O 1
ATOM 2438 N N . GLN A 1 317 ? -17.700 -2.806 21.363 1.00 91.94 317 GLN A N 1
ATOM 2439 C CA . GLN A 1 317 ? -16.740 -1.932 22.030 1.00 91.94 317 GLN A CA 1
ATOM 2440 C C . GLN A 1 317 ? -16.441 -0.694 21.178 1.00 91.94 317 GLN A C 1
ATOM 2442 O O . GLN A 1 317 ? -16.429 0.418 21.702 1.00 91.94 317 GLN A O 1
ATOM 2447 N N . THR A 1 318 ? -16.292 -0.856 19.861 1.00 93.12 318 THR A N 1
ATOM 2448 C CA . THR A 1 318 ? -16.146 0.275 18.934 1.00 93.12 318 THR A CA 1
ATOM 2449 C C . THR A 1 318 ? -17.299 1.273 19.074 1.00 93.12 318 THR A C 1
ATOM 2451 O O . THR A 1 318 ? -17.043 2.461 19.227 1.00 93.12 318 THR A O 1
ATOM 2454 N N . VAL A 1 319 ? -18.564 0.829 19.121 1.00 94.12 319 VAL A N 1
ATOM 2455 C CA . VAL A 1 319 ? -19.720 1.737 19.288 1.00 94.12 319 VAL A CA 1
ATOM 2456 C C . VAL A 1 319 ? -19.631 2.515 20.600 1.00 94.12 319 VAL A C 1
ATOM 2458 O O . VAL A 1 319 ? -19.927 3.710 20.628 1.00 94.12 319 VAL A O 1
ATOM 2461 N N . LYS A 1 320 ? -19.222 1.858 21.692 1.00 94.38 320 LYS A N 1
ATOM 2462 C CA . LYS A 1 320 ? -19.019 2.521 22.985 1.00 94.38 320 LYS A CA 1
ATOM 2463 C C . LYS A 1 320 ? -17.976 3.638 22.870 1.00 94.38 320 LYS A C 1
ATOM 2465 O O . LYS A 1 320 ? -18.251 4.758 23.293 1.00 94.38 320 LYS A O 1
ATOM 2470 N N . GLU A 1 321 ? -16.840 3.361 22.240 1.00 95.00 321 GLU A N 1
ATOM 2471 C CA . GLU A 1 321 ? -15.775 4.347 22.028 1.00 95.00 321 GLU A CA 1
ATOM 2472 C C . GLU A 1 321 ? -16.236 5.503 21.123 1.00 95.00 321 GLU A C 1
ATOM 2474 O O . GLU A 1 321 ? -15.996 6.666 21.447 1.00 95.00 321 GLU A O 1
ATOM 2479 N N . VAL A 1 322 ? -16.994 5.231 20.048 1.00 95.19 322 VAL A N 1
ATOM 2480 C CA . VAL A 1 322 ? -17.595 6.289 19.211 1.00 95.19 322 VAL A CA 1
ATOM 2481 C C . VAL A 1 322 ? -18.528 7.182 20.038 1.00 95.19 322 VAL A C 1
ATOM 2483 O O . VAL A 1 322 ? -18.475 8.404 19.900 1.00 95.19 322 VAL A O 1
ATOM 2486 N N . LYS A 1 323 ? -19.355 6.614 20.932 1.00 94.94 323 LYS A N 1
ATOM 2487 C CA . LYS A 1 323 ? -20.234 7.397 21.824 1.00 94.94 323 LYS A CA 1
ATOM 2488 C C . LYS A 1 323 ? -19.437 8.314 22.748 1.00 94.94 323 LYS A C 1
ATOM 2490 O O . LYS A 1 323 ? -19.789 9.485 22.894 1.00 94.94 323 LYS A O 1
ATOM 2495 N N . GLU A 1 324 ? -18.370 7.798 23.352 1.00 94.94 324 GLU A N 1
ATOM 2496 C CA . GLU A 1 324 ? -17.498 8.564 24.246 1.00 94.94 324 GLU A CA 1
ATOM 2497 C C . GLU A 1 324 ? -16.825 9.726 23.504 1.00 94.94 324 GLU A C 1
ATOM 2499 O O . GLU A 1 324 ? -16.916 10.874 23.947 1.00 94.94 324 GLU A O 1
ATOM 2504 N N . ILE A 1 325 ? -16.242 9.458 22.331 1.00 94.50 325 ILE A N 1
ATOM 2505 C CA . ILE A 1 325 ? -15.612 10.480 21.484 1.00 94.50 325 ILE A CA 1
ATOM 2506 C C . ILE A 1 325 ? -16.636 11.539 21.055 1.00 94.50 325 ILE A C 1
ATOM 2508 O O . ILE A 1 325 ? -16.377 12.741 21.146 1.00 94.50 325 ILE A O 1
ATOM 2512 N N . ASN A 1 326 ? -17.823 11.118 20.617 1.00 94.56 326 ASN A N 1
ATOM 2513 C CA . ASN A 1 326 ? -18.881 12.022 20.178 1.00 94.56 326 ASN A CA 1
ATOM 2514 C C . ASN A 1 326 ? -19.330 12.975 21.300 1.00 94.56 326 ASN A C 1
ATOM 2516 O O . ASN A 1 326 ? -19.457 14.182 21.080 1.00 94.56 326 ASN A O 1
ATOM 2520 N N . GLN A 1 327 ? -19.492 12.460 22.523 1.00 94.25 327 GLN A N 1
ATOM 2521 C CA . GLN A 1 327 ? -19.871 13.260 23.688 1.00 94.25 327 GLN A CA 1
ATOM 2522 C C . GLN A 1 327 ? -18.767 14.242 24.113 1.00 94.25 327 GLN A C 1
ATOM 2524 O O . GLN A 1 327 ? -19.058 15.395 24.459 1.00 94.25 327 GLN A O 1
ATOM 2529 N N . GLN A 1 328 ? -17.501 13.817 24.061 1.00 93.25 328 GLN A N 1
ATOM 2530 C CA . GLN A 1 328 ? -16.357 14.695 24.319 1.00 93.25 328 GLN A CA 1
ATOM 2531 C C . GLN A 1 328 ? -16.328 15.853 23.314 1.00 93.25 328 GLN A C 1
ATOM 2533 O O . GLN A 1 328 ? -16.266 17.016 23.715 1.00 93.25 328 GLN A O 1
ATOM 2538 N N . MET A 1 329 ? -16.467 15.557 22.018 1.00 92.25 329 MET A N 1
ATOM 2539 C CA . MET A 1 329 ? -16.454 16.564 20.953 1.00 92.25 329 MET A CA 1
ATOM 2540 C C . MET A 1 329 ? -17.646 17.522 21.029 1.00 92.25 329 MET A C 1
ATOM 2542 O O . MET A 1 329 ? -17.472 18.728 20.852 1.00 92.25 329 MET A O 1
ATOM 2546 N N . LYS A 1 330 ? -18.844 17.018 21.350 1.00 94.25 330 LYS A N 1
ATOM 2547 C CA . LYS A 1 330 ? -20.035 17.838 21.616 1.00 94.25 330 LYS A CA 1
ATOM 2548 C C . LYS A 1 330 ? -19.776 18.864 22.722 1.00 94.25 330 LYS A C 1
ATOM 2550 O O . LYS A 1 330 ? -20.075 20.048 22.558 1.00 94.25 330 LYS A O 1
ATOM 2555 N N . THR A 1 331 ? -19.175 18.412 23.825 1.00 93.81 331 THR A N 1
ATOM 2556 C CA . THR A 1 331 ? -18.847 19.252 24.987 1.00 93.81 331 THR A CA 1
ATOM 2557 C C . THR A 1 331 ? -17.790 20.298 24.634 1.00 93.81 331 THR A C 1
ATOM 2559 O O . THR A 1 331 ? -17.989 21.483 24.896 1.00 93.81 331 THR A O 1
ATOM 2562 N N . GLN A 1 332 ? -16.703 19.886 23.973 1.00 92.25 332 GLN A N 1
ATOM 2563 C CA . GLN A 1 332 ? -15.625 20.785 23.546 1.00 92.25 332 GLN A CA 1
ATOM 2564 C C . GLN A 1 332 ? -16.115 21.858 22.567 1.00 92.25 332 GLN A C 1
ATOM 2566 O O . GLN A 1 332 ? -15.752 23.024 22.696 1.00 92.25 332 GLN A O 1
ATOM 2571 N N . ARG A 1 333 ? -16.974 21.483 21.610 1.00 93.00 333 ARG A N 1
ATOM 2572 C CA . ARG A 1 333 ? -17.521 22.400 20.597 1.00 93.00 333 ARG A CA 1
ATOM 2573 C C . ARG A 1 333 ? -18.736 23.198 21.078 1.00 93.00 333 ARG A C 1
ATOM 2575 O O . ARG A 1 333 ? -19.213 24.046 20.334 1.00 93.00 333 ARG A O 1
ATOM 2582 N N . LYS A 1 334 ? -19.252 22.933 22.286 1.00 91.69 334 LYS A N 1
ATOM 2583 C CA . LYS A 1 334 ? -20.475 23.546 22.843 1.00 91.69 334 LYS A CA 1
ATOM 2584 C C . LYS A 1 334 ? -21.672 23.473 21.881 1.00 91.69 334 LYS A C 1
ATOM 2586 O O . LYS A 1 334 ? -22.405 24.442 21.699 1.00 91.69 334 LYS A O 1
ATOM 2591 N N . THR A 1 335 ? -21.862 22.318 21.249 1.00 91.38 335 THR A N 1
ATOM 2592 C CA . THR A 1 335 ? -22.926 22.082 20.258 1.00 91.38 335 THR A CA 1
ATOM 2593 C C . THR A 1 335 ? -24.067 21.250 20.846 1.00 91.38 335 THR A C 1
ATOM 2595 O O . THR A 1 335 ? -23.896 20.534 21.834 1.00 91.38 335 THR A O 1
ATOM 2598 N N . LYS A 1 336 ? -25.270 21.357 20.259 1.00 85.12 336 LYS A N 1
ATOM 2599 C CA . LYS A 1 336 ? -26.438 20.560 20.685 1.00 85.12 336 LYS A CA 1
ATOM 2600 C C . LYS A 1 336 ? -26.294 19.081 20.313 1.00 85.12 336 LYS A C 1
ATOM 2602 O O . LYS A 1 336 ? -26.697 18.217 21.093 1.00 85.12 336 LYS A O 1
ATOM 2607 N N . GLU A 1 337 ? -25.679 18.801 19.172 1.00 87.62 337 GLU A N 1
ATOM 2608 C CA . GLU A 1 337 ? -25.449 17.458 18.639 1.00 87.62 337 GLU A CA 1
ATOM 2609 C C . GLU A 1 337 ? -23.955 17.228 18.434 1.00 87.62 337 GLU A C 1
ATOM 2611 O O . GLU A 1 337 ? -23.220 18.159 18.100 1.00 87.62 337 GLU A O 1
ATOM 2616 N N . GLY A 1 338 ? -23.501 15.999 18.678 1.00 90.25 338 GLY A N 1
ATOM 2617 C CA . GLY A 1 338 ? -22.120 15.630 18.405 1.00 90.25 338 GLY A CA 1
ATOM 2618 C C . GLY A 1 338 ? -21.877 15.399 16.904 1.00 90.25 338 GLY A C 1
ATOM 2619 O O . GLY A 1 338 ? -22.813 15.124 16.154 1.00 90.25 338 GLY A O 1
ATOM 2620 N N . PRO A 1 339 ? -20.626 15.504 16.427 1.00 90.81 339 PRO A N 1
ATOM 2621 C CA . PRO A 1 339 ? -20.319 15.392 15.000 1.00 90.81 339 PRO A CA 1
ATOM 2622 C C . PRO A 1 339 ? -20.460 13.971 14.425 1.00 90.81 339 PRO A C 1
ATOM 2624 O O . PRO A 1 339 ? -20.420 13.811 13.210 1.00 90.81 339 PRO A O 1
ATOM 2627 N N . TYR A 1 340 ? -20.618 12.943 15.264 1.00 94.19 340 TYR A N 1
ATOM 2628 C CA . TYR A 1 340 ? -20.629 11.532 14.858 1.00 94.19 340 TYR A CA 1
ATOM 2629 C C . TYR A 1 340 ? -21.970 10.829 15.129 1.00 94.19 340 TYR A C 1
ATOM 2631 O O . TYR A 1 340 ? -22.043 9.600 15.124 1.00 94.19 340 TYR A O 1
ATOM 2639 N N . GLU A 1 341 ? -23.052 11.588 15.331 1.00 93.12 341 GLU A N 1
ATOM 2640 C CA . GLU A 1 341 ? -24.402 11.035 15.543 1.00 93.12 341 GLU A CA 1
ATOM 2641 C C . GLU A 1 341 ? -24.867 10.137 14.388 1.00 93.12 341 GLU A C 1
ATOM 2643 O O . GLU A 1 341 ? -25.542 9.134 14.613 1.00 93.12 341 GLU A O 1
ATOM 2648 N N . ASN A 1 342 ? -24.486 10.458 13.150 1.00 93.25 342 ASN A N 1
ATOM 2649 C CA . ASN A 1 342 ? -24.871 9.665 11.980 1.00 93.25 342 ASN A CA 1
ATOM 2650 C C . ASN A 1 342 ? -24.242 8.268 11.994 1.00 93.25 342 ASN A C 1
ATOM 2652 O O . ASN A 1 342 ? -24.933 7.298 11.687 1.00 93.25 342 ASN A O 1
ATOM 2656 N N . ILE A 1 343 ? -22.981 8.151 12.431 1.00 94.62 343 ILE A N 1
ATOM 2657 C CA . ILE A 1 343 ? -22.315 6.853 12.604 1.00 94.62 343 ILE A CA 1
ATOM 2658 C C . ILE A 1 343 ? -23.075 6.031 13.650 1.00 94.62 343 ILE A C 1
ATOM 2660 O O . ILE A 1 343 ? -23.425 4.881 13.404 1.00 94.62 343 ILE A O 1
ATOM 2664 N N . LEU A 1 344 ? -23.395 6.632 14.800 1.00 94.81 344 LEU A N 1
ATOM 2665 C CA . LEU A 1 344 ? -24.104 5.950 15.886 1.00 94.81 344 LEU A CA 1
ATOM 2666 C C . LEU A 1 344 ? -25.494 5.459 15.466 1.00 94.81 344 LEU A C 1
ATOM 2668 O O . LEU A 1 344 ? -25.822 4.295 15.690 1.00 94.81 344 LEU A O 1
ATOM 2672 N N . LYS A 1 345 ? -26.286 6.321 14.817 1.00 94.50 345 LYS A N 1
ATOM 2673 C CA . LYS A 1 345 ? -27.617 5.970 14.298 1.00 94.50 345 LYS A CA 1
ATOM 2674 C C . LYS A 1 345 ? -27.536 4.894 13.214 1.00 94.50 345 LYS A C 1
ATOM 2676 O O . LYS A 1 345 ? -28.394 4.017 13.166 1.00 94.50 345 LYS A O 1
ATOM 2681 N N . GLY A 1 346 ? -26.530 4.957 12.339 1.00 94.88 346 GLY A N 1
ATOM 2682 C CA . GLY A 1 346 ? -26.293 3.950 11.305 1.00 94.88 346 GLY A CA 1
ATOM 2683 C C . GLY A 1 346 ? -25.994 2.577 11.906 1.00 94.88 346 GLY A C 1
ATOM 2684 O O . GLY A 1 346 ? -26.677 1.605 11.589 1.00 94.88 346 GLY A O 1
ATOM 2685 N N . LEU A 1 347 ? -25.052 2.513 12.850 1.00 94.38 347 LEU A N 1
ATOM 2686 C CA . LEU A 1 347 ? -24.693 1.276 13.551 1.00 94.38 347 LEU A CA 1
ATOM 2687 C C . LEU A 1 347 ? -25.883 0.682 14.320 1.00 94.38 347 LEU A C 1
ATOM 2689 O O . LEU A 1 347 ? -26.109 -0.527 14.267 1.00 94.38 347 LEU A O 1
ATOM 2693 N N . GLU A 1 348 ? -26.689 1.521 14.974 1.00 93.44 348 GLU A N 1
ATOM 2694 C CA . GLU A 1 348 ? -27.904 1.086 15.670 1.00 93.44 348 GLU A CA 1
ATOM 2695 C C . GLU A 1 348 ? -28.946 0.497 14.709 1.00 93.44 348 GLU A C 1
ATOM 2697 O O . GLU A 1 348 ? -29.469 -0.586 14.971 1.00 93.44 348 GLU A O 1
ATOM 2702 N N . LYS A 1 349 ? -29.200 1.143 13.560 1.00 94.62 349 LYS A N 1
ATOM 2703 C CA . LYS A 1 349 ? -30.081 0.603 12.506 1.00 94.62 349 LYS A CA 1
ATOM 2704 C C . LYS A 1 349 ? -29.588 -0.739 11.973 1.00 94.62 349 LYS A C 1
ATOM 2706 O O . LYS A 1 349 ? -30.392 -1.603 11.637 1.00 94.62 349 LYS A O 1
ATOM 2711 N N . MET A 1 350 ? -28.273 -0.929 11.935 1.00 93.00 350 MET A N 1
ATOM 2712 C CA . MET A 1 350 ? -27.650 -2.198 11.574 1.00 93.00 350 MET A CA 1
ATOM 2713 C C . MET A 1 350 ? -27.693 -3.230 12.705 1.00 93.00 350 MET A C 1
ATOM 2715 O O . MET A 1 350 ? -27.174 -4.324 12.512 1.00 93.00 350 MET A O 1
ATOM 2719 N N . GLY A 1 351 ? -28.279 -2.937 13.870 1.00 90.75 351 GLY A N 1
ATOM 2720 C CA . GLY A 1 351 ? -28.344 -3.838 15.024 1.00 90.75 351 GLY A CA 1
ATOM 2721 C C . GLY A 1 351 ? -27.011 -4.016 15.760 1.00 90.75 351 GLY A C 1
ATOM 2722 O O . GLY A 1 351 ? -26.856 -4.971 16.522 1.00 90.75 351 GLY A O 1
ATOM 2723 N N . ILE A 1 352 ? -26.037 -3.133 15.525 1.00 90.19 352 ILE A N 1
ATOM 2724 C CA . ILE A 1 352 ? -24.747 -3.118 16.215 1.00 90.19 352 ILE A CA 1
ATOM 2725 C C . ILE A 1 352 ? -24.870 -2.168 17.406 1.00 90.19 352 ILE A C 1
ATOM 2727 O O . ILE A 1 352 ? -24.831 -0.946 17.268 1.00 90.19 352 ILE A O 1
ATOM 2731 N N . VAL A 1 353 ? -25.023 -2.742 18.596 1.00 86.56 353 VAL A N 1
ATOM 2732 C CA . VAL A 1 353 ? -25.225 -1.989 19.838 1.00 86.56 353 VAL A CA 1
ATOM 2733 C C . VAL A 1 353 ? -24.017 -2.110 20.771 1.00 86.56 353 VAL A C 1
ATOM 2735 O O . VAL A 1 353 ? -23.263 -3.084 20.676 1.00 86.56 353 VAL A O 1
ATOM 2738 N N . PRO A 1 354 ? -23.806 -1.139 21.681 1.00 81.38 354 PRO A N 1
ATOM 2739 C CA . PRO A 1 354 ? -22.738 -1.227 22.664 1.00 81.38 354 PRO A CA 1
ATOM 2740 C C . PRO A 1 354 ? -22.878 -2.466 23.538 1.00 81.38 354 PRO A C 1
ATOM 2742 O O . PRO A 1 354 ? -23.988 -2.875 23.885 1.00 81.38 354 PRO A O 1
ATOM 2745 N N . GLU A 1 355 ? -21.746 -3.005 23.971 1.00 73.06 355 GLU A N 1
ATOM 2746 C CA . GLU A 1 355 ? -21.756 -4.065 24.968 1.00 73.06 355 GLU A CA 1
ATOM 2747 C C . GLU A 1 355 ? -22.225 -3.480 26.302 1.00 73.06 355 GLU A C 1
ATOM 2749 O O . GLU A 1 355 ? -21.614 -2.557 26.849 1.00 73.06 355 GLU A O 1
ATOM 2754 N N . ILE A 1 356 ? -23.345 -3.986 26.816 1.00 66.31 356 ILE A N 1
ATOM 2755 C CA . ILE A 1 356 ? -23.805 -3.635 28.155 1.00 66.31 356 ILE A CA 1
ATOM 2756 C C . ILE A 1 356 ? -22.908 -4.418 29.114 1.00 66.31 356 ILE A C 1
ATOM 2758 O O . ILE A 1 356 ? -22.917 -5.652 29.053 1.00 66.31 356 ILE A O 1
ATOM 2762 N N . PRO A 1 357 ? -22.142 -3.760 30.005 1.00 56.19 357 PRO A N 1
ATOM 2763 C CA . PRO A 1 357 ? -21.359 -4.486 30.987 1.00 56.19 357 PRO A CA 1
ATOM 2764 C C . PRO A 1 357 ? -22.318 -5.373 31.776 1.00 56.19 357 PRO A C 1
ATOM 2766 O O . PRO A 1 357 ? -23.282 -4.869 32.365 1.00 56.19 357 PRO A O 1
ATOM 2769 N N . LYS A 1 358 ? -22.076 -6.690 31.794 1.00 49.69 358 LYS A N 1
ATOM 2770 C CA . LYS A 1 358 ? -22.758 -7.572 32.740 1.00 49.69 358 LYS A CA 1
ATOM 2771 C C . LYS A 1 358 ? -22.438 -7.021 34.124 1.00 49.69 358 LYS A C 1
ATOM 2773 O O . LYS A 1 358 ? -21.313 -7.152 34.595 1.00 49.69 358 LYS A O 1
ATOM 2778 N N . LYS A 1 359 ? -23.405 -6.352 34.758 1.00 45.09 359 LYS A N 1
ATOM 2779 C CA . LYS A 1 359 ? -23.313 -6.013 36.175 1.00 45.09 359 LYS A CA 1
ATOM 2780 C C . LYS A 1 359 ? -23.159 -7.344 36.899 1.00 45.09 359 LYS A C 1
ATOM 2782 O O . LYS A 1 359 ? -24.141 -8.064 37.065 1.00 45.09 359 LYS A O 1
ATOM 2787 N N . GLU A 1 360 ? -21.947 -7.691 37.319 1.00 44.69 360 GLU A N 1
ATOM 2788 C CA . GLU A 1 360 ? -21.809 -8.621 38.428 1.00 44.69 360 GLU A CA 1
ATOM 2789 C C . GLU A 1 360 ? -22.524 -7.955 39.598 1.00 44.69 360 GLU A C 1
ATOM 2791 O O . GLU A 1 360 ? -22.088 -6.930 40.124 1.00 44.69 360 GLU A O 1
ATOM 2796 N N . GLY A 1 361 ? -23.721 -8.458 39.900 1.00 40.97 361 GLY A N 1
ATOM 2797 C CA . GLY A 1 361 ? -24.546 -7.910 40.959 1.00 40.97 361 GLY A CA 1
ATOM 2798 C C . GLY A 1 361 ? -23.736 -7.859 42.249 1.00 40.97 361 GLY A C 1
ATOM 2799 O O . GLY A 1 361 ? -23.073 -8.836 42.602 1.00 40.97 361 GLY A O 1
ATOM 2800 N N . LEU A 1 362 ? -23.833 -6.734 42.963 1.00 45.66 362 LEU A N 1
ATOM 2801 C CA . LEU A 1 362 ? -23.262 -6.524 44.299 1.00 45.66 362 LEU A CA 1
ATOM 2802 C C . LEU A 1 362 ? -23.476 -7.726 45.244 1.00 45.66 362 LEU A C 1
ATOM 2804 O O . LEU A 1 362 ? -22.660 -7.973 46.125 1.00 45.66 362 LEU A O 1
ATOM 2808 N N . LEU A 1 363 ? -24.532 -8.513 45.023 1.00 46.28 363 LEU A N 1
ATOM 2809 C CA . LEU A 1 363 ? -24.852 -9.731 45.764 1.00 46.28 363 LEU A CA 1
ATOM 2810 C C . LEU A 1 363 ? -23.767 -10.823 45.692 1.00 46.28 363 LEU A C 1
ATOM 2812 O O . LEU A 1 363 ? -23.587 -11.532 46.675 1.00 46.28 363 LEU A O 1
ATOM 2816 N N . LYS A 1 364 ? -22.971 -10.937 44.617 1.00 43.78 364 LYS A N 1
ATOM 2817 C CA . LYS A 1 364 ? -21.859 -11.916 44.567 1.00 43.78 364 LYS A CA 1
ATOM 2818 C C . LYS A 1 364 ? -20.640 -11.516 45.408 1.00 43.78 364 LYS A C 1
ATOM 2820 O O . LYS A 1 364 ? -19.838 -12.384 45.736 1.00 43.78 364 LYS A O 1
ATOM 2825 N N . LYS A 1 365 ? -20.506 -10.237 45.787 1.00 40.50 365 LYS A N 1
ATOM 2826 C CA . LYS A 1 365 ? -19.487 -9.791 46.756 1.00 40.50 365 LYS A CA 1
ATOM 2827 C C . LYS A 1 365 ? -19.903 -10.034 48.209 1.00 40.50 365 LYS A C 1
ATOM 2829 O O . LYS A 1 365 ? -19.029 -10.123 49.059 1.00 40.50 365 LYS A O 1
ATOM 2834 N N . ILE A 1 366 ? -21.201 -10.164 48.487 1.00 51.06 366 ILE A N 1
ATOM 2835 C CA . ILE A 1 366 ? -21.718 -10.360 49.851 1.00 51.06 366 ILE A CA 1
ATOM 2836 C C . ILE A 1 366 ? -21.653 -11.841 50.271 1.00 51.06 366 ILE A C 1
ATOM 2838 O O . ILE A 1 366 ? -21.416 -12.124 51.435 1.00 51.06 366 ILE A O 1
ATOM 2842 N N . PHE A 1 367 ? -21.747 -12.789 49.332 1.00 44.56 367 PHE A N 1
ATOM 2843 C CA . PHE A 1 367 ? -21.660 -14.236 49.614 1.00 44.56 367 PHE A CA 1
ATOM 2844 C C . PHE A 1 367 ? -20.249 -14.835 49.451 1.00 44.56 367 PHE A C 1
ATOM 2846 O O . PHE A 1 367 ? -20.105 -16.021 49.165 1.00 44.56 367 PHE A O 1
ATOM 2853 N N . ARG A 1 368 ? -19.197 -14.018 49.590 1.00 45.19 368 ARG A N 1
ATOM 2854 C CA . ARG A 1 368 ? -17.793 -14.477 49.583 1.00 45.19 368 ARG A CA 1
ATOM 2855 C C . ARG A 1 368 ? -17.072 -14.288 50.926 1.00 45.19 368 ARG A C 1
ATOM 2857 O O . ARG A 1 368 ? -15.843 -14.290 50.942 1.00 45.19 368 ARG A O 1
ATOM 2864 N N . PHE A 1 369 ? -17.831 -14.144 52.011 1.00 40.28 369 PHE A N 1
ATOM 2865 C CA . PHE A 1 369 ? -17.330 -14.276 53.380 1.00 40.28 369 PHE A CA 1
ATOM 2866 C C . PHE A 1 369 ? -17.704 -15.638 53.946 1.00 40.28 369 PHE A C 1
ATOM 2868 O O . PHE A 1 369 ? -18.889 -16.014 53.788 1.00 40.28 369 PHE A O 1
#

Foldseek 3Di:
DPDWDWFALEWEWDADPPRAIFIADLVRHGDCDDQAQWEKEHAEYEYAVCNQPNDEWEFEEQACPVVVVLQLVCLVVDQWYWYWYHLDQWTWIWIRHRSRTDPDTDIDRCNVLNVLVVQFDADPSRTGDCVVHDVVSVVVVSQRCCVRRLNGLEADLFAKHKAQKHKYQAQQQWKWKWFQADAPLIIIIGTHPDLDQDLDGHNVVSQVVNVVSVHTPAMETEAAPVHPNSVLRRLSNLLSCCLVRVHQRYWYFYDPVDFRMWMNGNSRYIYGHNGYHYDHDPVSSNVVSVVCVVVPSPDIMTMDDSVDDPRTDHNLQSLVSLVVSQVVQCVVVVHPGGPRVVSNVSCVVSVRHHDDPPPPDPVVVVPPD

Radius of gyration: 23.78 Å; chains: 1; bounding box: 54×45×89 Å

pLDDT: mean 86.46, std 11.67, range [33.44, 97.12]

Sequence (369 aa):
MPTIQELPSLIVLSGAEEGQVISHDKDNKPLSVTQAATVVFVPVVLVERCLVTPDYVLYMFDNNENIKEKLAEIEKSEQNAVILVGTGKERSVYFVENGRASFHPVTVSCGYSLDKISKLTRDENGKVDPVKNDPTILALVIRYLRLDGGHANEAQITGTRTGKNVFSTSFGPCNPIVGKRKDDQLFVLHHADGAFVDRTDGIGQFITSLEEGGGADFVVVMQNPKIARSIGKAPLLAGGLSVELQERNVKRVDFPEGYSAIACVNGTTVILAEKMEFFKNATEKRELIQKHQEHEIKGNGRQVDIRESAQIIPMSQTVKEVKEINQQMKTQRKTKEGPYENILKGLEKMGIVPEIPKKEGLLKKIFRF